Protein 5AMT (pdb70)

B-factor: mean 16.31, std 8.51, range [6.11, 58.6]

GO terms:
  GO:0106139 symbiont cell surface (C, IDA)
  GO:0030430 host cell cytoplasm (C, IDA)

Foldseek 3Di:
DPDAQFAKEAEDAAPKKKKKFFPDDVVCQVVDDPVVVVVCPPPPRIHIGGDDHGMDTDGDDQVGFKMKMFIGHPPRDDDDPGIDIGTSNHHWYWYQDPVRHIDTD/DAFFAKEAEPAAFKKKKKFFPDDVVCLVPDDPVNVVVCPPPPRIDIGHDHHGMDTDADPQVTFKMKMFIGGPDADDPEPGIDIGTRRHHFYWYQDPRRYIDGD

Solvent-accessible surface area: 12210 Å² total; per-residue (Å²): 121,110,89,142,41,0,0,18,1,67,4,68,28,82,174,1,92,0,7,10,14,14,143,17,82,103,119,80,13,139,82,8,79,42,69,32,3,60,150,42,66,201,69,151,51,12,121,66,43,107,11,143,76,40,164,13,22,23,65,7,59,47,68,31,116,66,15,0,0,1,0,36,5,29,146,130,117,151,20,148,84,15,45,36,62,10,32,0,67,47,60,2,44,1,36,0,102,119,110,30,42,14,37,94,97,139,160,55,2,1,25,0,67,1,84,26,80,178,1,90,0,7,10,14,14,142,24,93,132,103,70,10,132,83,2,73,108,126,29,4,62,132,40,69,202,67,156,55,11,130,68,45,109,12,129,70,35,100,10,65,31,118,11,76,124,139,36,62,76,16,0,0,1,0,44,9,54,186,30,115,36,16,26,84,32,31,39,63,8,45,1,98,44,46,2,66,2,39,0,94,131,66,10,22,17,31,92,118

Structure (mmCIF, N/CA/C/O backbone):
data_5AMT
#
_entry.id   5AMT
#
_cell.length_a   43.310
_cell.length_b   89.610
_cell.length_c   47.750
_cell.angle_alpha   90.00
_cell.angle_beta   90.00
_cell.angle_gamma   90.00
#
_symmetry.space_group_name_H-M   'P 21 21 2'
#
loop_
_entity.id
_entity.type
_entity.pdbx_description
1 polymer IGLE
2 non-polymer 1,2-ETHANEDIOL
3 non-polymer 'BROMIDE ION'
4 water water
#
loop_
_atom_site.group_PDB
_atom_site.id
_atom_site.type_symbol
_atom_site.label_atom_id
_atom_site.label_alt_id
_atom_site.label_comp_id
_atom_site.label_asym_id
_atom_site.label_entity_id
_atom_site.label_seq_id
_atom_site.pdbx_PDB_ins_code
_atom_site.Cartn_x
_atom_site.Cartn_y
_atom_site.Cartn_z
_atom_site.occupancy
_atom_site.B_iso_or_equiv
_atom_site.auth_seq_id
_atom_site.auth_comp_id
_atom_site.auth_asym_id
_atom_site.auth_atom_id
_atom_site.pdbx_PDB_model_num
ATOM 1 N N . GLY A 1 21 ? 32.810 22.295 8.185 1.00 27.53 21 GLY A N 1
ATOM 2 C CA . GLY A 1 21 ? 32.252 21.085 7.524 1.00 27.63 21 GLY A CA 1
ATOM 3 C C . GLY A 1 21 ? 30.917 21.335 6.877 1.00 27.17 21 GLY A C 1
ATOM 4 O O . GLY A 1 21 ? 30.299 22.382 7.129 1.00 28.00 21 GLY A O 1
ATOM 5 N N . SER A 1 22 ? 30.507 20.418 6.007 1.00 24.01 22 SER A N 1
ATOM 6 C CA . SER A 1 22 ? 29.205 20.488 5.348 1.00 24.49 22 SER A CA 1
ATOM 7 C C . SER A 1 22 ? 28.167 19.547 5.933 1.00 22.81 22 SER A C 1
ATOM 8 O O . SER A 1 22 ? 27.155 19.317 5.299 1.00 24.08 22 SER A O 1
ATOM 11 N N . HIS A 1 23 ? 28.396 18.966 7.121 1.00 20.90 23 HIS A N 1
ATOM 12 C CA . HIS A 1 23 ? 27.349 18.170 7.675 1.00 18.44 23 HIS A CA 1
ATOM 13 C C . HIS A 1 23 ? 26.081 18.976 7.908 1.00 14.94 23 HIS A C 1
ATOM 14 O O . HIS A 1 23 ? 26.157 20.139 8.330 1.00 15.87 23 HIS A O 1
ATOM 21 N N . MET A 1 24 ? 24.938 18.320 7.791 1.00 14.59 24 MET A N 1
ATOM 22 C CA . MET A 1 24 ? 23.675 18.857 8.218 1.00 13.27 24 MET A CA 1
ATOM 23 C C . MET A 1 24 ? 23.343 18.487 9.637 1.00 11.58 24 MET A C 1
ATOM 24 O O . MET A 1 24 ? 24.149 17.818 10.284 1.00 11.70 24 MET A O 1
ATOM 29 N N . ASP A 1 25 ? 22.280 19.098 10.156 1.00 10.78 25 ASP A N 1
ATOM 30 C CA . ASP A 1 25 ? 21.900 18.848 11.560 1.00 9.53 25 ASP A CA 1
ATOM 31 C C . ASP A 1 25 ? 22.023 17.377 11.887 1.00 10.08 25 ASP A C 1
ATOM 32 O O . ASP A 1 25 ? 21.577 16.511 11.087 1.00 10.92 25 ASP A O 1
ATOM 37 N N . GLY A 1 26 ? 22.526 17.067 13.097 1.00 9.38 26 GLY A N 1
ATOM 38 C CA . GLY A 1 26 ? 22.782 15.680 13.404 1.00 9.24 26 GLY A CA 1
ATOM 39 C C . GLY A 1 26 ? 23.776 15.543 14.517 1.00 8.44 26 GLY A C 1
ATOM 40 O O . GLY A 1 26 ? 24.055 16.533 15.212 1.00 7.92 26 GLY A O 1
ATOM 41 N N . LEU A 1 27 ? 24.157 14.276 14.785 1.00 7.96 27 LEU A N 1
ATOM 42 C CA . LEU A 1 27 ? 25.125 13.924 15.840 1.00 7.24 27 LEU A CA 1
ATOM 43 C C . LEU A 1 27 ? 26.265 13.161 15.190 1.00 7.31 27 LEU A C 1
ATOM 44 O O . LEU A 1 27 ? 26.056 12.053 14.618 1.00 9.12 27 LEU A O 1
ATOM 49 N N . TYR A 1 28 ? 27.468 13.706 15.341 1.00 6.99 28 TYR A N 1
ATOM 50 C CA . TYR A 1 28 ? 28.700 13.204 14.732 1.00 7.76 28 TYR A CA 1
ATOM 51 C C . TYR A 1 28 ? 29.778 13.116 15.733 1.00 8.26 28 TYR A C 1
ATOM 52 O O . TYR A 1 28 ? 29.952 14.094 16.524 1.00 9.10 28 TYR A O 1
ATOM 61 N N . ILE A 1 29 ? 30.414 11.940 15.860 1.00 7.71 29 ILE A N 1
ATOM 62 C CA . ILE A 1 29 ? 31.387 11.759 16.907 1.00 8.53 29 ILE A CA 1
ATOM 63 C C . ILE A 1 29 ? 32.631 11.074 16.392 1.00 10.31 29 ILE A C 1
ATOM 64 O O . ILE A 1 29 ? 32.543 9.940 15.887 1.00 10.62 29 ILE A O 1
ATOM 69 N N . ASN A 1 30 ? 33.813 11.679 16.578 1.00 9.67 30 ASN A N 1
ATOM 70 C CA . ASN A 1 30 ? 35.109 11.072 16.202 1.00 11.33 30 ASN A CA 1
ATOM 71 C C . ASN A 1 30 ? 35.644 10.499 17.487 1.00 10.77 30 ASN A C 1
ATOM 72 O O . ASN A 1 30 ? 35.750 11.188 18.518 1.00 12.73 30 ASN A O 1
ATOM 77 N N . ASN A 1 31 ? 35.968 9.204 17.496 1.00 9.74 31 ASN A N 1
ATOM 78 C CA . ASN A 1 31 ? 36.398 8.519 18.701 1.00 11.41 31 ASN A CA 1
ATOM 79 C C . ASN A 1 31 ? 37.744 7.773 18.589 1.00 11.83 31 ASN A C 1
ATOM 80 O O . ASN A 1 31 ? 37.904 6.873 17.781 1.00 12.33 31 ASN A O 1
ATOM 85 N N . ASN A 1 32 ? 38.667 8.143 19.489 1.00 12.43 32 ASN A N 1
ATOM 86 C CA . ASN A 1 32 ? 39.947 7.471 19.611 1.00 14.51 32 ASN A CA 1
ATOM 87 C C . ASN A 1 32 ? 40.027 6.349 20.604 1.00 16.65 32 ASN A C 1
ATOM 88 O O . ASN A 1 32 ? 41.088 5.716 20.685 1.00 19.00 32 ASN A O 1
ATOM 93 N N . ILE A 1 33 ? 39.022 6.160 21.437 1.00 14.08 33 ILE A N 1
ATOM 94 C CA . ILE A 1 33 ? 39.122 5.262 22.610 1.00 15.42 33 ILE A CA 1
ATOM 95 C C . ILE A 1 33 ? 38.215 4.035 22.373 1.00 14.37 33 ILE A C 1
ATOM 96 O O . ILE A 1 33 ? 36.977 4.134 22.423 1.00 14.14 33 ILE A O 1
ATOM 101 N N . PRO A 1 34 ? 38.816 2.873 22.126 1.00 15.06 34 PRO A N 1
ATOM 102 C CA . PRO A 1 34 ? 37.975 1.673 21.913 1.00 13.98 34 PRO A CA 1
ATOM 103 C C . PRO A 1 34 ? 37.129 1.386 23.136 1.00 12.78 34 PRO A C 1
ATOM 104 O O . PRO A 1 34 ? 37.509 1.656 24.255 1.00 12.81 34 PRO A O 1
ATOM 108 N N . LYS A 1 35 ? 35.939 0.844 22.867 1.00 13.24 35 LYS A N 1
ATOM 109 C CA . LYS A 1 35 ? 35.019 0.361 23.871 1.00 14.64 35 LYS A CA 1
ATOM 110 C C . LYS A 1 35 ? 34.249 1.457 24.578 1.00 13.96 35 LYS A C 1
ATOM 111 O O . LYS A 1 35 ? 33.537 1.207 25.546 1.00 15.21 35 LYS A O 1
ATOM 117 N N . THR A 1 36 ? 34.331 2.678 24.044 1.00 12.97 36 THR A N 1
ATOM 118 C CA . THR A 1 36 ? 33.489 3.741 24.539 1.00 10.47 36 THR A CA 1
ATOM 119 C C . THR A 1 36 ? 32.037 3.552 24.063 1.00 9.21 36 THR A C 1
ATOM 120 O O . THR A 1 36 ? 31.799 3.037 23.002 1.00 9.87 36 THR A O 1
ATOM 124 N N . LYS A 1 37 ? 31.120 3.975 24.947 1.00 8.30 37 LYS A N 1
ATOM 125 C CA . LYS A 1 37 ? 29.699 3.978 24.655 1.00 8.95 37 LYS A CA 1
ATOM 126 C C . LYS A 1 37 ? 29.157 5.410 24.797 1.00 8.19 37 LYS A C 1
ATOM 127 O O . LYS A 1 37 ? 29.792 6.248 25.481 1.00 9.29 37 LYS A O 1
ATOM 133 N N . ILE A 1 38 ? 27.965 5.655 24.254 1.00 8.60 38 ILE A N 1
ATOM 134 C CA . ILE A 1 38 ? 27.197 6.812 24.582 1.00 8.10 38 ILE A CA 1
ATOM 135 C C . ILE A 1 38 ? 25.803 6.447 25.067 1.00 7.94 38 ILE A C 1
ATOM 136 O O . ILE A 1 38 ? 25.323 5.338 24.756 1.00 8.58 38 ILE A O 1
ATOM 141 N N . VAL A 1 39 ? 25.251 7.255 25.897 1.00 7.86 39 VAL A N 1
ATOM 142 C CA . VAL A 1 39 ? 23.839 7.163 26.210 1.00 7.93 39 VAL A CA 1
ATOM 143 C C . VAL A 1 39 ? 23.173 8.387 25.642 1.00 8.27 39 VAL A C 1
ATOM 144 O O . VAL A 1 39 ? 23.662 9.543 25.833 1.00 6.92 39 VAL A O 1
ATOM 148 N N . LEU A 1 40 ? 22.096 8.202 24.875 1.00 7.66 40 LEU A N 1
ATOM 149 C CA . LEU A 1 40 ? 21.382 9.304 24.286 1.00 9.28 40 LEU A CA 1
ATOM 150 C C . LEU A 1 40 ? 19.924 9.287 24.824 1.00 8.98 40 LEU A C 1
ATOM 151 O O . LEU A 1 40 ? 19.277 8.262 24.694 1.00 8.90 40 LEU A O 1
ATOM 156 N N . GLU A 1 41 ? 19.409 10.425 25.362 1.00 8.37 41 GLU A N 1
ATOM 157 C CA . GLU A 1 41 ? 18.171 10.476 26.028 1.00 8.61 41 GLU A CA 1
ATOM 158 C C . GLU A 1 41 ? 17.400 11.636 25.429 1.00 9.47 41 GLU A C 1
ATOM 159 O O . GLU A 1 41 ? 17.815 12.797 25.479 1.00 9.91 41 GLU A O 1
ATOM 165 N N . SER A 1 42 ? 16.258 11.316 24.812 1.00 9.27 42 SER A N 1
ATOM 166 C CA . SER A 1 42 ? 15.443 12.365 24.249 1.00 9.60 42 SER A CA 1
ATOM 167 C C . SER A 1 42 ? 14.630 13.028 25.379 1.00 10.27 42 SER A C 1
ATOM 168 O O . SER A 1 42 ? 14.223 12.382 26.370 1.00 11.15 42 SER A O 1
ATOM 171 N N . LYS A 1 43 ? 14.373 14.307 25.257 1.00 10.46 43 LYS A N 1
ATOM 172 C CA . LYS A 1 43 ? 13.505 15.076 26.192 1.00 11.90 43 LYS A CA 1
ATOM 173 C C . LYS A 1 43 ? 13.957 14.936 27.660 1.00 11.47 43 LYS A C 1
ATOM 174 O O . LYS A 1 43 ? 13.173 14.516 28.539 1.00 13.54 43 LYS A O 1
ATOM 180 N N . PRO A 1 44 ? 15.259 15.170 27.900 1.00 12.00 44 PRO A N 1
ATOM 181 C CA . PRO A 1 44 ? 15.802 14.950 29.230 1.00 12.03 44 PRO A CA 1
ATOM 182 C C . PRO A 1 44 ? 15.195 15.889 30.243 1.00 12.97 44 PRO A C 1
ATOM 183 O O . PRO A 1 44 ? 14.921 16.996 29.931 1.00 14.73 44 PRO A O 1
ATOM 187 N N . ASP A 1 45 ? 15.130 15.449 31.500 1.00 14.70 45 ASP A N 1
ATOM 188 C CA . ASP A 1 45 ? 14.892 16.395 32.554 1.00 16.41 45 ASP A CA 1
ATOM 189 C C . ASP A 1 45 ? 16.263 17.019 32.890 1.00 16.74 45 ASP A C 1
ATOM 190 O O . ASP A 1 45 ? 17.156 16.308 33.365 1.00 16.75 45 ASP A O 1
ATOM 195 N N . LYS A 1 46 ? 16.380 18.330 32.717 1.00 15.34 46 LYS A N 1
ATOM 196 C CA . LYS A 1 46 ? 17.689 19.028 32.888 1.00 17.09 46 LYS A CA 1
ATOM 197 C C . LYS A 1 46 ? 18.174 18.903 34.322 1.00 17.51 46 LYS A C 1
ATOM 198 O O . LYS A 1 46 ? 19.362 18.734 34.548 1.00 14.64 46 LYS A O 1
ATOM 204 N N . ASN A 1 47 ? 17.271 18.912 35.304 1.00 18.69 47 ASN A N 1
ATOM 205 C CA . ASN A 1 47 ? 17.769 18.762 36.722 1.00 19.63 47 ASN A CA 1
ATOM 206 C C . ASN A 1 47 ? 18.426 17.396 36.981 1.00 18.69 47 ASN A C 1
ATOM 207 O O . ASN A 1 47 ? 19.446 17.335 37.676 1.00 18.54 47 ASN A O 1
ATOM 212 N N . ILE A 1 48 ? 17.870 16.323 36.392 1.00 15.44 48 ILE A N 1
ATOM 213 C CA . ILE A 1 48 ? 18.464 14.966 36.481 1.00 12.69 48 ILE A CA 1
ATOM 214 C C . ILE A 1 48 ? 19.799 14.955 35.719 1.00 11.81 48 ILE A C 1
ATOM 215 O O . ILE A 1 48 ? 20.805 14.386 36.163 1.00 12.29 48 ILE A O 1
ATOM 220 N N . PHE A 1 49 ? 19.794 15.577 34.545 1.00 10.08 49 PHE A N 1
ATOM 221 C CA . PHE A 1 49 ? 21.049 15.657 33.747 1.00 9.93 49 PHE A CA 1
ATOM 222 C C . PHE A 1 49 ? 22.182 16.237 34.588 1.00 11.02 49 PHE A C 1
ATOM 223 O O . PHE A 1 49 ? 23.283 15.711 34.603 1.00 10.59 49 PHE A O 1
ATOM 231 N N . TYR A 1 50 ? 21.920 17.378 35.281 1.00 11.69 50 TYR A N 1
ATOM 232 C CA . TYR A 1 50 ? 23.032 17.964 35.991 1.00 14.05 50 TYR A CA 1
ATOM 233 C C . TYR A 1 50 ? 23.571 17.095 37.155 1.00 12.46 50 TYR A C 1
ATOM 234 O O . TYR A 1 50 ? 24.735 17.206 37.460 1.00 16.80 50 TYR A O 1
ATOM 243 N N . SER A 1 51 ? 22.775 16.245 37.751 1.00 12.40 51 SER A N 1
ATOM 244 C CA . SER A 1 51 ? 23.183 15.337 38.835 1.00 12.78 51 SER A CA 1
ATOM 245 C C . SER A 1 51 ? 23.625 13.988 38.419 1.00 12.79 51 SER A C 1
ATOM 246 O O . SER A 1 51 ? 24.082 13.204 39.248 1.00 12.12 51 SER A O 1
ATOM 249 N N . ASP A 1 52 ? 23.403 13.647 37.149 1.00 11.16 52 ASP A N 1
ATOM 250 C CA . ASP A 1 52 ? 23.600 12.285 36.723 1.00 10.98 52 ASP A CA 1
ATOM 251 C C . ASP A 1 52 ? 25.030 11.809 36.794 1.00 9.75 52 ASP A C 1
ATOM 252 O O . ASP A 1 52 ? 26.000 12.613 36.580 1.00 11.90 52 ASP A O 1
ATOM 257 N N . ASN A 1 53 ? 25.218 10.512 37.110 1.00 10.39 53 ASN A N 1
ATOM 258 C CA . ASN A 1 53 ? 26.470 9.869 36.981 1.00 11.47 53 ASN A CA 1
ATOM 259 C C . ASN A 1 53 ? 26.251 8.548 36.228 1.00 10.81 53 ASN A C 1
ATOM 260 O O . ASN A 1 53 ? 25.097 8.273 35.785 1.00 10.38 53 ASN A O 1
ATOM 265 N N . TYR A 1 54 ? 27.311 7.825 35.969 1.00 10.79 54 TYR A N 1
ATOM 266 C CA . TYR A 1 54 ? 27.157 6.569 35.174 1.00 12.54 54 TYR A CA 1
ATOM 267 C C . TYR A 1 54 ? 26.084 5.649 35.801 1.00 12.34 54 TYR A C 1
ATOM 268 O O . TYR A 1 54 ? 25.266 5.036 35.099 1.00 10.93 54 TYR A O 1
ATOM 277 N N . GLN A 1 55 ? 26.113 5.475 37.121 1.00 11.45 55 GLN A N 1
ATOM 278 C CA . GLN A 1 55 ? 25.144 4.623 37.777 1.00 13.20 55 GLN A CA 1
ATOM 279 C C . GLN A 1 55 ? 23.682 5.084 37.649 1.00 13.51 55 GLN A C 1
ATOM 280 O O . GLN A 1 55 ? 22.796 4.311 37.299 1.00 14.51 55 GLN A O 1
ATOM 282 N N . SER A 1 56 ? 23.396 6.376 37.870 1.00 11.93 56 SER A N 1
ATOM 283 C CA . SER A 1 56 ? 22.035 6.849 37.810 1.00 12.25 56 SER A CA 1
ATOM 284 C C . SER A 1 56 ? 21.436 6.688 36.420 1.00 10.34 56 SER A C 1
ATOM 285 O O . SER A 1 56 ? 20.328 6.244 36.262 1.00 10.79 56 SER A O 1
ATOM 288 N N . ILE A 1 57 ? 22.279 6.935 35.389 1.00 10.51 57 ILE A N 1
ATOM 289 C CA . ILE A 1 57 ? 21.852 6.744 34.029 1.00 9.56 57 ILE A CA 1
ATOM 290 C C . ILE A 1 57 ? 21.503 5.277 33.736 1.00 9.55 57 ILE A C 1
ATOM 291 O O . ILE A 1 57 ? 20.476 4.982 33.058 1.00 8.90 57 ILE A O 1
ATOM 296 N N . SER A 1 58 ? 22.256 4.371 34.314 1.00 7.95 58 SER A N 1
ATOM 297 C CA . SER A 1 58 ? 22.095 2.935 34.004 1.00 8.84 58 SER A CA 1
ATOM 298 C C . SER A 1 58 ? 20.729 2.508 34.477 1.00 8.86 58 SER A C 1
ATOM 299 O O . SER A 1 58 ? 20.155 1.555 33.984 1.00 9.21 58 SER A O 1
ATOM 302 N N . GLN A 1 59 ? 20.164 3.171 35.508 1.00 10.05 59 GLN A N 1
ATOM 303 C CA . GLN A 1 59 ? 18.907 2.797 36.003 1.00 10.06 59 GLN A CA 1
ATOM 304 C C . GLN A 1 59 ? 17.741 3.214 35.088 1.00 10.83 59 GLN A C 1
ATOM 305 O O . GLN A 1 59 ? 16.640 2.739 35.336 1.00 12.84 59 GLN A O 1
ATOM 311 N N . ARG A 1 60 ? 17.991 4.033 34.082 1.00 9.09 60 ARG A N 1
ATOM 312 C CA . ARG A 1 60 ? 16.994 4.494 33.117 1.00 10.37 60 ARG A CA 1
ATOM 313 C C . ARG A 1 60 ? 17.049 3.769 31.797 1.00 10.08 60 ARG A C 1
ATOM 314 O O . ARG A 1 60 ? 16.331 4.129 30.907 1.00 10.45 60 ARG A O 1
ATOM 322 N N . ILE A 1 61 ? 17.907 2.749 31.640 1.00 10.31 61 ILE A N 1
ATOM 323 C CA . ILE A 1 61 ? 18.222 2.195 30.299 1.00 11.76 61 ILE A CA 1
ATOM 324 C C . ILE A 1 61 ? 17.089 1.506 29.629 1.00 10.78 61 ILE A C 1
ATOM 325 O O . ILE A 1 61 ? 17.146 1.321 28.415 1.00 12.80 61 ILE A O 1
ATOM 330 N N . TYR A 1 62 ? 16.091 1.084 30.389 1.00 9.70 62 TYR A N 1
ATOM 331 C CA . TYR A 1 62 ? 14.893 0.476 29.779 1.00 9.64 62 TYR A CA 1
ATOM 332 C C . TYR A 1 62 ? 13.850 1.467 29.348 1.00 9.84 62 TYR A C 1
ATOM 333 O O . TYR A 1 62 ? 12.843 1.033 28.835 1.00 12.25 62 TYR A O 1
ATOM 342 N N . ASP A 1 63 ? 14.021 2.753 29.657 1.00 10.01 63 ASP A N 1
ATOM 343 C CA . ASP A 1 63 ? 13.032 3.756 29.327 1.00 9.95 63 ASP A CA 1
ATOM 344 C C . ASP A 1 63 ? 12.963 4.012 27.797 1.00 9.76 63 ASP A C 1
ATOM 345 O O . ASP A 1 63 ? 13.973 3.913 27.092 1.00 9.05 63 ASP A O 1
ATOM 350 N N . ASP A 1 64 ? 11.747 4.303 27.303 1.00 10.78 64 ASP A N 1
ATOM 351 C CA . ASP A 1 64 ? 11.583 4.458 25.876 1.00 12.74 64 ASP A CA 1
ATOM 352 C C . ASP A 1 64 ? 12.359 5.620 25.269 1.00 11.74 64 ASP A C 1
ATOM 353 O O . ASP A 1 64 ? 12.647 5.571 24.070 1.00 15.23 64 ASP A O 1
ATOM 358 N N . ASN A 1 65 ? 12.782 6.561 26.086 1.00 9.58 65 ASN A N 1
ATOM 359 C CA . ASN A 1 65 ? 13.471 7.711 25.545 1.00 9.37 65 ASN A CA 1
ATOM 360 C C . ASN A 1 65 ? 15.022 7.601 25.703 1.00 9.51 65 ASN A C 1
ATOM 361 O O . ASN A 1 65 ? 15.725 8.592 25.391 1.00 9.87 65 ASN A O 1
ATOM 366 N N . VAL A 1 66 ? 15.488 6.437 26.091 1.00 7.65 66 VAL A N 1
ATOM 367 C CA . VAL A 1 66 ? 16.935 6.201 26.335 1.00 9.18 66 VAL A CA 1
ATOM 368 C C . VAL A 1 66 ? 17.452 5.144 25.418 1.00 9.70 66 VAL A C 1
ATOM 369 O O 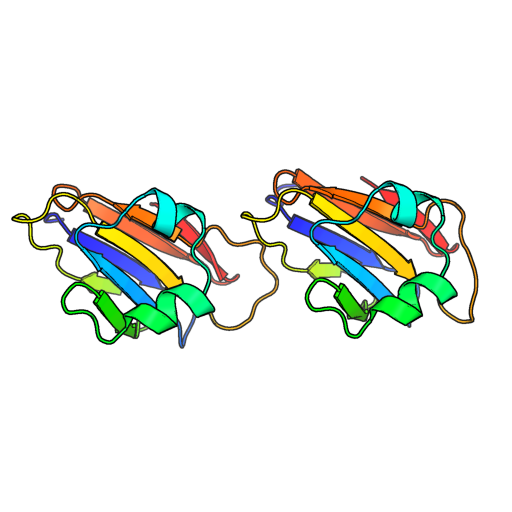. VAL A 1 66 ? 16.802 4.081 25.187 1.00 11.39 66 VAL A O 1
ATOM 373 N N . LYS A 1 67 ? 18.663 5.414 24.867 1.00 8.38 67 LYS A N 1
ATOM 374 C CA . LYS A 1 67 ? 19.401 4.389 24.089 1.00 9.72 67 LYS A CA 1
ATOM 375 C C . LYS A 1 67 ? 20.837 4.378 24.606 1.00 10.68 67 LYS A C 1
ATOM 376 O O . LYS A 1 67 ? 21.377 5.424 24.949 1.00 9.69 67 LYS A O 1
ATOM 382 N N . VAL A 1 68 ? 21.421 3.187 24.584 1.00 9.67 68 VAL A N 1
ATOM 383 C CA . VAL A 1 68 ? 22.844 2.982 24.849 1.00 9.74 68 VAL A CA 1
ATOM 384 C C . VAL A 1 68 ? 23.420 2.484 23.549 1.00 9.67 68 VAL A C 1
ATOM 385 O O . VAL A 1 68 ? 22.964 1.455 22.988 1.00 10.34 68 VAL A O 1
ATOM 389 N N . LEU A 1 69 ? 24.475 3.181 23.112 1.00 9.83 69 LEU A N 1
ATOM 390 C CA . LEU A 1 69 ? 25.047 2.896 21.830 1.00 10.50 69 LEU A CA 1
ATOM 391 C C . LEU A 1 69 ? 26.531 2.688 21.908 1.00 9.91 69 LEU A C 1
ATOM 392 O O . LEU A 1 69 ? 27.260 3.442 22.548 1.00 10.04 69 LEU A O 1
ATOM 397 N N . ASN A 1 70 ? 27.033 1.682 21.209 1.00 11.11 70 ASN A N 1
ATOM 398 C CA . ASN A 1 70 ? 28.467 1.574 21.035 1.00 10.39 70 ASN A CA 1
ATOM 399 C C . ASN A 1 70 ? 29.010 2.622 20.095 1.00 11.55 70 ASN A C 1
ATOM 400 O O . ASN A 1 70 ? 28.432 2.979 19.037 1.00 12.44 70 ASN A O 1
ATOM 405 N N . LEU A 1 71 ? 30.181 3.084 20.435 1.00 10.91 71 LEU A N 1
ATOM 406 C CA . LEU A 1 71 ? 30.930 3.896 19.485 1.00 13.10 71 LEU A CA 1
ATOM 407 C C . LEU A 1 71 ? 31.957 2.983 18.796 1.00 16.36 71 LEU A C 1
ATOM 408 O O . LEU A 1 71 ? 32.626 2.184 19.437 1.00 22.79 71 LEU A O 1
ATOM 413 N N . LYS A 1 72 ? 32.097 3.183 17.529 1.00 14.99 72 LYS A N 1
ATOM 414 C CA . LYS A 1 72 ? 33.286 2.654 16.890 1.00 16.13 72 LYS A CA 1
ATOM 415 C C . LYS A 1 72 ? 34.407 3.651 17.117 1.00 15.00 72 LYS A C 1
ATOM 416 O O . LYS A 1 72 ? 34.161 4.814 17.370 1.00 14.52 72 LYS A O 1
ATOM 422 N N . THR A 1 73 ? 35.641 3.184 16.939 1.00 14.25 73 THR A N 1
ATOM 423 C CA . THR A 1 73 ? 36.731 4.124 16.763 1.00 15.43 73 THR A CA 1
ATOM 424 C C . THR A 1 73 ? 36.585 4.722 15.377 1.00 13.35 73 THR A C 1
ATOM 425 O O . THR A 1 73 ? 35.992 4.142 14.406 1.00 14.86 73 THR A O 1
ATOM 429 N N . GLY A 1 74 ? 37.129 5.907 15.184 1.00 11.31 74 GLY A N 1
ATOM 430 C CA . GLY A 1 74 ? 36.893 6.616 14.000 1.00 11.97 74 GLY A CA 1
ATOM 431 C C . GLY A 1 74 ? 35.620 7.425 14.008 1.00 14.10 74 GLY A C 1
ATOM 432 O O . GLY A 1 74 ? 35.152 7.831 15.094 1.00 14.16 74 GLY A O 1
ATOM 433 N N . LYS A 1 75 ? 35.028 7.588 12.826 1.00 14.08 75 LYS A N 1
ATOM 434 C CA . LYS A 1 75 ? 33.807 8.389 12.599 1.00 15.42 75 LYS A CA 1
ATOM 435 C C . LYS A 1 75 ? 32.565 7.612 13.017 1.00 13.60 75 LYS A C 1
ATOM 436 O O . LYS A 1 75 ? 32.449 6.393 12.802 1.00 13.57 75 LYS A O 1
ATOM 442 N N . ASN A 1 76 ? 31.639 8.353 13.631 1.00 11.88 76 ASN A N 1
ATOM 443 C CA . ASN A 1 76 ? 30.300 7.828 13.959 1.00 11.18 76 ASN A CA 1
ATOM 444 C C . ASN A 1 76 ? 29.288 8.914 13.699 1.00 11.58 76 ASN A C 1
ATOM 445 O O . ASN A 1 76 ? 29.506 10.099 13.924 1.00 11.90 76 ASN A O 1
ATOM 450 N N . GLU A 1 77 ? 28.107 8.501 13.242 1.00 11.56 77 GLU A N 1
ATOM 451 C CA . GLU A 1 77 ? 26.915 9.323 13.142 1.00 12.06 77 GLU A CA 1
ATOM 452 C C . GLU A 1 77 ? 25.773 8.553 13.767 1.00 10.38 77 GLU A C 1
ATOM 453 O O . GLU A 1 77 ? 25.647 7.296 13.605 1.00 10.09 77 GLU A O 1
ATOM 459 N N . PHE A 1 78 ? 24.948 9.255 14.550 1.00 8.37 78 PHE A N 1
ATOM 460 C CA . PHE A 1 78 ? 23.717 8.714 15.106 1.00 8.45 78 PHE A CA 1
ATOM 461 C C . PHE A 1 78 ? 22.505 9.535 14.812 1.00 8.98 78 PHE A C 1
ATOM 462 O O . PHE A 1 78 ? 22.600 10.783 14.748 1.00 9.53 78 PHE A O 1
ATOM 470 N N . PRO A 1 79 ? 21.343 8.895 14.604 1.00 8.70 79 PRO A N 1
ATOM 471 C CA . PRO A 1 79 ? 20.214 9.676 14.117 1.00 9.05 79 PRO A CA 1
ATOM 472 C C . PRO A 1 79 ? 19.501 10.369 15.241 1.00 9.06 79 PRO A C 1
ATOM 473 O O . PRO A 1 79 ? 19.161 9.734 16.246 1.00 12.35 79 PRO A O 1
ATOM 477 N N . LEU A 1 80 ? 19.184 11.633 15.047 1.00 8.45 80 LEU A N 1
ATOM 478 C CA . LEU A 1 80 ? 18.263 12.338 15.921 1.00 9.02 80 LEU A CA 1
ATOM 479 C C . LEU A 1 80 ? 16.892 12.496 15.256 1.00 10.08 80 LEU A C 1
ATOM 480 O O . LEU A 1 80 ? 16.778 12.364 14.083 1.00 11.22 80 LEU A O 1
ATOM 485 N N . ASP A 1 81 ? 15.868 12.784 16.038 1.00 8.41 81 ASP A N 1
ATOM 486 C CA . ASP A 1 81 ? 14.514 12.915 15.566 1.00 9.80 81 ASP A CA 1
ATOM 487 C C . ASP A 1 81 ? 14.201 14.402 15.537 1.00 9.30 81 ASP A C 1
ATOM 488 O O . ASP A 1 81 ? 14.237 15.065 16.560 1.00 10.85 81 ASP A O 1
ATOM 493 N N . LYS A 1 82 ? 13.959 14.994 14.357 1.00 9.77 82 LYS A N 1
ATOM 494 C CA . LYS A 1 82 ? 13.729 16.409 14.239 1.00 11.94 82 LYS A CA 1
ATOM 495 C C . LYS A 1 82 ? 12.501 16.933 15.029 1.00 11.05 82 LYS A C 1
ATOM 496 O O . LYS A 1 82 ? 12.447 18.149 15.319 1.00 13.95 82 LYS A O 1
ATOM 502 N N . ASP A 1 83 ? 11.572 16.061 15.373 1.00 11.35 83 ASP A N 1
ATOM 503 C CA . ASP A 1 83 ? 10.427 16.398 16.114 1.00 11.87 83 ASP A CA 1
ATOM 504 C C . ASP A 1 83 ? 10.728 16.465 17.591 1.00 11.51 83 ASP A C 1
ATOM 505 O O . ASP A 1 83 ? 9.881 16.961 18.337 1.00 12.30 83 ASP A O 1
ATOM 510 N N . ILE A 1 84 ? 11.892 15.989 18.002 1.00 10.43 84 ILE A N 1
ATOM 511 C CA . ILE A 1 84 ? 12.359 16.121 19.431 1.00 12.04 84 ILE A CA 1
ATOM 512 C C . ILE A 1 84 ? 13.439 17.159 19.442 1.00 11.50 84 ILE A C 1
ATOM 513 O O . ILE A 1 84 ? 14.518 16.971 18.909 1.00 12.67 84 ILE A O 1
ATOM 518 N N . LYS A 1 85 ? 13.228 18.268 20.173 1.00 14.54 85 LYS A N 1
ATOM 519 C CA . LYS A 1 85 ? 14.149 19.365 20.102 1.00 15.46 85 LYS A CA 1
ATOM 520 C C . LYS A 1 85 ? 15.421 19.101 20.909 1.00 15.35 85 LYS A C 1
ATOM 521 O O . LYS A 1 85 ? 16.540 19.410 20.454 1.00 17.03 85 LYS A O 1
ATOM 527 N N . ASP A 1 86 ? 15.272 18.456 22.047 1.00 11.54 86 ASP A N 1
ATOM 528 C CA . ASP A 1 86 ? 16.333 18.415 23.009 1.00 12.02 86 ASP A CA 1
ATOM 529 C C . ASP A 1 86 ? 16.673 16.942 23.317 1.00 9.79 86 ASP A C 1
ATOM 530 O O . ASP A 1 86 ? 15.817 16.106 23.528 1.00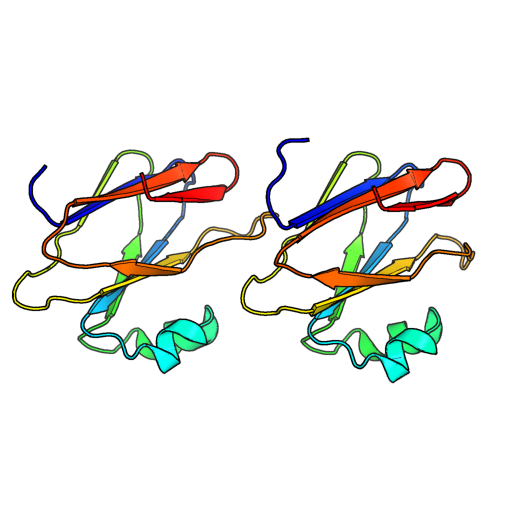 10.72 86 ASP A O 1
ATOM 535 N N . TYR A 1 87 ? 17.961 16.731 23.423 1.00 8.57 87 TYR A N 1
ATOM 536 C CA . TYR A 1 87 ? 18.553 15.489 23.851 1.00 8.02 87 TYR A CA 1
ATOM 537 C C . TYR A 1 87 ? 19.618 15.736 24.917 1.00 8.13 87 TYR A C 1
ATOM 538 O O . TYR A 1 87 ? 20.269 16.762 24.958 1.00 9.23 87 TYR A O 1
ATOM 547 N N . ALA A 1 88 ? 19.806 14.730 25.760 1.00 7.23 88 ALA A N 1
ATOM 548 C CA . ALA A 1 88 ? 21.027 14.595 26.602 1.00 8.83 88 ALA A CA 1
ATOM 549 C C . ALA A 1 88 ? 21.948 13.549 26.032 1.00 8.51 88 ALA A C 1
ATOM 550 O O . ALA A 1 88 ? 21.452 12.467 25.612 1.00 9.06 88 ALA A O 1
ATOM 552 N N . LEU A 1 89 ? 23.246 13.823 25.951 1.00 8.50 89 LEU A N 1
ATOM 553 C CA . LEU A 1 89 ? 24.274 12.915 25.412 1.00 7.94 89 LEU A CA 1
ATOM 554 C C . LEU A 1 89 ? 25.333 12.747 26.486 1.00 7.32 89 LEU A C 1
ATOM 555 O O . LEU A 1 89 ? 25.857 13.710 27.010 1.00 8.61 89 LEU A O 1
ATOM 560 N N . TYR A 1 90 ? 25.526 11.511 26.892 1.00 6.39 90 TYR A N 1
ATOM 561 C CA . TYR A 1 90 ? 26.461 11.102 27.884 1.00 6.74 90 TYR A CA 1
ATOM 562 C C . TYR A 1 90 ? 27.481 10.222 27.307 1.00 6.88 90 TYR A C 1
ATOM 563 O O . TYR A 1 90 ? 27.176 9.211 26.615 1.00 8.02 90 TYR A O 1
ATOM 572 N N . PHE A 1 91 ? 28.744 10.548 27.529 1.00 7.25 91 PHE A N 1
ATOM 573 C CA . PHE A 1 91 ? 29.871 9.751 27.054 1.00 7.95 91 PHE A CA 1
ATOM 574 C C . PHE A 1 91 ? 30.352 8.850 28.175 1.00 8.00 91 PHE A C 1
ATOM 575 O O . PHE A 1 91 ? 30.713 9.367 29.296 1.00 9.32 91 PHE A O 1
ATOM 583 N N . ILE A 1 92 ? 30.439 7.554 27.886 1.00 8.88 92 ILE A N 1
ATOM 584 C CA . ILE A 1 92 ? 30.801 6.523 28.905 1.00 9.74 92 ILE A CA 1
ATOM 585 C C . ILE A 1 92 ? 32.108 5.929 28.477 1.00 10.27 92 ILE A C 1
ATOM 586 O O . ILE A 1 92 ? 32.203 5.058 27.536 1.00 10.71 92 ILE A O 1
ATOM 591 N N . LEU A 1 93 ? 33.181 6.413 29.125 1.00 11.72 93 LEU A N 1
ATOM 592 C CA . LEU A 1 93 ? 34.502 5.919 28.813 1.00 12.93 93 LEU A CA 1
ATOM 593 C C . LEU A 1 93 ? 34.637 4.544 29.502 1.00 12.97 93 LEU A C 1
ATOM 594 O O . LEU A 1 93 ? 33.956 4.283 30.431 1.00 13.69 93 LEU A O 1
ATOM 599 N N . PRO A 1 94 ? 35.497 3.697 28.971 1.00 13.86 94 PRO A N 1
ATOM 600 C CA . PRO A 1 94 ? 35.583 2.373 29.542 1.00 14.71 94 PRO A CA 1
ATOM 601 C C . PRO A 1 94 ? 36.326 2.288 30.888 1.00 18.82 94 PRO A C 1
ATOM 602 O O . PRO A 1 94 ? 36.896 3.293 31.398 1.00 19.03 94 PRO A O 1
ATOM 606 N N . GLU A 1 95 ? 36.172 1.121 31.514 1.00 20.76 95 GLU A N 1
ATOM 607 C CA . GLU A 1 95 ? 36.816 0.824 32.787 1.00 22.37 95 GLU A CA 1
ATOM 608 C C . GLU A 1 95 ? 36.386 1.755 33.890 1.00 21.44 95 GLU A C 1
ATOM 609 O O . GLU A 1 95 ? 37.139 1.983 34.920 1.00 21.07 95 GLU A O 1
ATOM 615 N N . ASN A 1 96 ? 35.140 2.251 33.793 1.00 19.54 96 ASN A N 1
ATOM 616 C CA . ASN A 1 96 ? 34.519 3.082 34.855 1.00 19.86 96 ASN A CA 1
ATOM 617 C C . ASN A 1 96 ? 35.300 4.365 35.136 1.00 21.02 96 ASN A C 1
ATOM 618 O O . ASN A 1 96 ? 35.238 4.941 36.248 1.00 21.65 96 ASN A O 1
ATOM 623 N N . LYS A 1 97 ? 36.021 4.814 34.094 1.00 21.42 97 LYS A N 1
ATOM 624 C CA . LYS A 1 97 ? 36.832 6.029 34.183 1.00 20.39 97 LYS A CA 1
ATOM 625 C C . LYS A 1 97 ? 36.026 7.230 33.740 1.00 20.34 97 LYS A C 1
ATOM 626 O O . LYS A 1 97 ? 35.078 7.100 32.980 1.00 19.28 97 LYS A O 1
ATOM 632 N N . LYS A 1 98 ? 36.384 8.363 34.324 1.00 20.37 98 LYS A N 1
ATOM 633 C CA . LYS A 1 98 ? 35.680 9.591 34.185 1.00 22.92 98 LYS A CA 1
ATOM 634 C C . LYS A 1 98 ? 36.562 10.585 33.399 1.00 22.12 98 LYS A C 1
ATOM 635 O O . LYS A 1 98 ? 37.794 10.574 33.448 1.00 19.65 98 LYS A O 1
ATOM 641 N N . THR A 1 99 ? 35.904 11.453 32.660 1.00 18.07 99 THR A N 1
ATOM 642 C CA . THR A 1 99 ? 36.593 12.640 32.140 1.00 18.68 99 THR A CA 1
ATOM 643 C C . THR A 1 99 ? 35.709 13.847 32.481 1.00 16.35 99 THR A C 1
ATOM 644 O O . THR A 1 99 ? 34.488 13.722 32.694 1.00 15.57 99 THR A O 1
ATOM 648 N N . GLU A 1 100 ? 36.312 15.043 32.536 1.00 14.82 100 GLU A N 1
ATOM 649 C CA . GLU A 1 100 ? 35.559 16.164 33.024 1.00 14.72 100 GLU A CA 1
ATOM 650 C C . GLU A 1 100 ? 34.243 16.520 32.277 1.00 13.62 100 GLU A C 1
ATOM 651 O O . GLU A 1 100 ? 33.148 16.799 32.865 1.00 13.84 100 GLU A O 1
ATOM 657 N N . ASN A 1 101 ? 34.411 16.597 30.970 1.00 13.20 101 ASN A N 1
ATOM 658 C CA . ASN A 1 101 ? 33.413 17.166 30.079 1.00 12.42 101 ASN A CA 1
ATOM 659 C C . ASN A 1 101 ? 32.675 16.064 29.319 1.00 12.66 101 ASN A C 1
ATOM 660 O O . ASN A 1 101 ? 32.782 15.909 28.115 1.00 12.48 101 ASN A O 1
ATOM 665 N N . TRP A 1 102 ? 31.949 15.250 30.095 1.00 9.50 102 TRP A N 1
ATOM 666 C CA . TRP A 1 102 ? 31.439 13.954 29.548 1.00 9.60 102 TRP A CA 1
ATOM 667 C C . TRP A 1 102 ? 29.941 14.021 29.225 1.00 8.35 102 TRP A C 1
ATOM 668 O O . TRP A 1 102 ? 29.382 13.016 28.700 1.00 9.54 102 TRP A O 1
ATOM 679 N N . LYS A 1 103 ? 29.236 15.076 29.578 1.00 8.37 103 LYS A N 1
ATOM 680 C CA . LYS A 1 103 ? 27.779 15.124 29.328 1.00 9.12 103 LYS A CA 1
ATOM 681 C C . LYS A 1 103 ? 27.385 16.456 28.684 1.00 8.76 103 LYS A C 1
ATOM 682 O O . LYS A 1 103 ? 27.894 17.529 29.078 1.00 8.57 103 LYS A O 1
ATOM 688 N N . TYR A 1 104 ? 26.379 16.417 27.758 1.00 7.37 104 TYR A N 1
ATOM 689 C CA . TYR A 1 104 ? 26.006 17.565 26.896 1.00 7.90 104 TYR A CA 1
ATOM 690 C C . TYR A 1 104 ? 24.511 17.553 26.671 1.00 7.95 104 TYR A C 1
ATOM 691 O O . TYR A 1 104 ? 23.956 16.504 26.491 1.00 8.06 104 TYR A O 1
ATOM 700 N N . LEU A 1 105 ? 23.917 18.740 26.657 1.00 8.92 105 LEU A N 1
ATOM 701 C CA . LEU A 1 105 ? 22.564 18.932 26.136 1.00 9.95 105 LEU A CA 1
ATOM 702 C C . LEU A 1 105 ? 22.712 19.415 24.693 1.00 10.42 105 LEU A C 1
ATOM 703 O O . LEU A 1 105 ? 23.372 20.387 24.392 1.00 12.82 105 LEU A O 1
ATOM 708 N N . ILE A 1 106 ? 22.039 18.715 23.778 1.00 10.12 106 ILE A N 1
ATOM 709 C CA . ILE A 1 106 ? 22.168 18.988 22.333 1.00 11.15 106 ILE A CA 1
ATOM 710 C C . ILE A 1 106 ? 20.767 19.030 21.711 1.00 12.02 106 ILE A C 1
ATOM 711 O O . ILE A 1 106 ? 19.785 18.549 22.234 1.00 11.91 106 ILE A O 1
ATOM 716 N N . SER A 1 107 ? 20.723 19.700 20.556 1.00 12.39 107 SER A N 1
ATOM 717 C CA . SER A 1 107 ? 19.503 19.945 19.778 1.00 11.98 107 SER A CA 1
ATOM 718 C C . SER A 1 107 ? 19.545 19.188 18.435 1.00 10.48 107 SER A C 1
ATOM 719 O O . SER A 1 107 ? 20.580 19.148 17.757 1.00 10.37 107 SER A O 1
ATOM 722 N N . SER A 1 108 ? 18.419 18.635 18.025 1.00 10.13 108 SER A N 1
ATOM 723 C CA . SER A 1 108 ? 18.231 18.066 16.707 1.00 9.74 108 SER A CA 1
ATOM 724 C C . SER A 1 108 ? 18.227 19.132 15.621 1.00 10.84 108 SER A C 1
ATOM 725 O O . SER A 1 108 ? 18.246 18.781 14.453 1.00 12.72 108 SER A O 1
ATOM 728 N N . ASP A 1 109 ? 18.205 20.412 16.020 1.00 10.10 109 ASP A N 1
ATOM 729 C CA . ASP A 1 109 ? 18.156 21.550 15.041 1.00 11.57 109 ASP A CA 1
ATOM 730 C C . ASP A 1 109 ? 19.563 22.175 14.871 1.00 14.04 109 ASP A C 1
ATOM 731 O O . ASP A 1 109 ? 19.722 23.304 14.399 1.00 14.69 109 ASP A O 1
ATOM 736 N N . SER A 1 110 ? 20.591 21.449 15.328 1.00 11.39 110 SER A N 1
ATOM 737 C CA . SER A 1 110 ? 21.992 21.889 15.252 1.00 11.39 110 SER A CA 1
ATOM 738 C C . SER A 1 110 ? 22.866 20.753 14.743 1.00 10.19 110 SER A C 1
ATOM 739 O O . SER A 1 110 ? 22.528 19.530 14.709 1.00 9.10 110 SER A O 1
ATOM 742 N N . VAL A 1 111 ? 24.044 21.168 14.300 1.00 8.95 111 VAL A N 1
ATOM 743 C CA . VAL A 1 111 ? 25.123 20.232 13.915 1.00 9.15 111 VAL A CA 1
ATOM 744 C C . VAL A 1 111 ? 25.968 20.020 15.146 1.00 9.54 111 VAL A C 1
ATOM 745 O O . VAL A 1 111 ? 26.650 20.956 15.600 1.00 12.69 111 VAL A O 1
ATOM 749 N N . ASN A 1 112 ? 25.927 18.800 15.694 1.00 8.53 112 ASN A N 1
ATOM 750 C CA . ASN A 1 112 ? 26.621 18.463 16.934 1.00 9.13 112 ASN A CA 1
ATOM 751 C C . ASN A 1 112 ? 27.755 17.570 16.628 1.00 9.32 112 ASN A C 1
ATOM 752 O O . ASN A 1 112 ? 27.569 16.376 16.235 1.00 9.79 112 ASN A O 1
ATOM 757 N N . GLU A 1 113 ? 28.976 18.118 16.762 1.00 10.62 113 GLU A N 1
ATOM 758 C CA . GLU A 1 113 ? 30.181 17.413 16.400 1.00 11.50 113 GLU A CA 1
ATOM 759 C C . GLU A 1 113 ? 31.111 17.297 17.595 1.00 11.53 113 GLU A C 1
ATOM 760 O O . GLU A 1 113 ? 31.321 18.290 18.251 1.00 11.17 113 GLU A O 1
ATOM 766 N N . PHE A 1 114 ? 31.550 16.084 17.940 1.00 8.86 114 PHE A N 1
ATOM 767 C CA . PHE A 1 114 ? 32.358 15.821 19.071 1.00 9.36 114 PHE A CA 1
ATOM 768 C C . PHE A 1 114 ? 33.589 15.021 18.683 1.00 10.25 114 PHE A C 1
ATOM 769 O O . PHE A 1 114 ? 33.560 14.227 17.773 1.00 10.70 114 PHE A O 1
ATOM 777 N N . THR A 1 115 ? 34.693 15.250 19.418 1.00 10.52 115 THR A N 1
ATOM 778 C CA . THR A 1 115 ? 35.849 14.369 19.355 1.00 11.00 115 THR A CA 1
ATOM 779 C C . THR A 1 115 ? 36.284 13.913 20.728 1.00 10.91 115 THR A C 1
ATOM 780 O O . THR A 1 115 ? 36.399 14.730 21.616 1.00 9.84 115 THR A O 1
ATOM 784 N N . ILE A 1 116 ? 36.534 12.620 20.872 1.00 10.63 116 ILE A N 1
ATOM 785 C CA . ILE A 1 116 ? 37.172 11.982 22.029 1.00 10.91 116 ILE A CA 1
ATOM 786 C C . ILE A 1 116 ? 38.614 11.756 21.662 1.00 12.24 116 ILE A C 1
ATOM 787 O O . ILE A 1 116 ? 38.895 10.951 20.793 1.00 12.13 116 ILE A O 1
ATOM 792 N N . LYS A 1 117 ? 39.484 12.502 22.320 1.00 12.33 117 LYS A N 1
ATOM 793 C CA . LYS A 1 117 ? 40.929 12.480 22.012 1.00 12.62 117 LYS A CA 1
ATOM 794 C C . LYS A 1 117 ? 41.614 11.277 22.657 1.00 12.33 117 LYS A C 1
ATOM 795 O O . LYS A 1 117 ? 41.083 10.592 23.535 1.00 11.93 117 LYS A O 1
ATOM 801 N N . ASN A 1 118 ? 42.863 11.010 22.233 1.00 13.86 118 ASN A N 1
ATOM 802 C CA . ASN A 1 118 ? 43.622 9.924 22.844 1.00 14.51 118 ASN A CA 1
ATOM 803 C C . ASN A 1 118 ? 43.821 10.010 24.335 1.00 14.19 118 ASN A C 1
ATOM 804 O O . ASN A 1 118 ? 43.928 8.982 24.990 1.00 17.24 118 ASN A O 1
ATOM 809 N N . ASP A 1 119 ? 43.776 11.204 24.891 1.00 14.58 119 ASP A N 1
ATOM 810 C CA . ASP A 1 119 ? 43.892 11.317 26.337 1.00 16.66 119 ASP A CA 1
ATOM 811 C C . ASP A 1 119 ? 42.558 11.243 27.127 1.00 15.81 119 ASP A C 1
ATOM 812 O O . ASP A 1 119 ? 42.484 11.627 28.343 1.00 16.06 119 ASP A O 1
ATOM 817 N N . SER A 1 120 ? 41.521 10.822 26.386 1.00 15.13 120 SER A N 1
ATOM 818 C CA . SER A 1 120 ? 40.141 10.730 26.881 1.00 15.17 120 SER A CA 1
ATOM 819 C C . SER A 1 120 ? 39.408 12.027 27.129 1.00 15.84 120 SER A C 1
ATOM 820 O O . SER A 1 120 ? 38.247 12.015 27.498 1.00 17.24 120 SER A O 1
ATOM 823 N N . SER A 1 121 ? 40.027 13.146 26.811 1.00 13.68 121 SER A N 1
ATOM 824 C CA . SER A 1 121 ? 39.322 14.408 26.885 1.00 15.60 121 SER A CA 1
ATOM 825 C C . SER A 1 121 ? 38.333 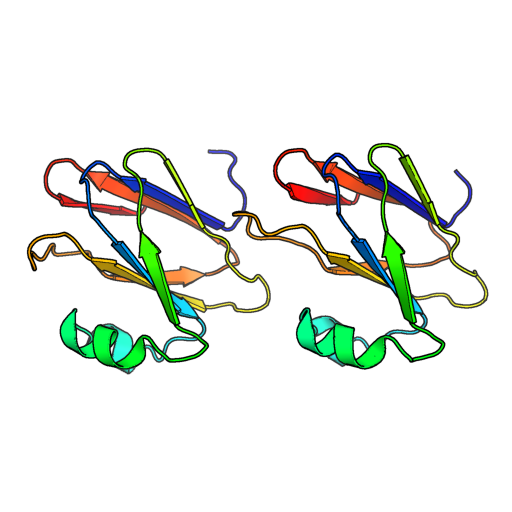14.511 25.669 1.00 14.02 121 SER A C 1
ATOM 826 O O . SER A 1 121 ? 38.541 13.959 24.614 1.00 13.31 121 SER A O 1
ATOM 829 N N . ILE A 1 122 ? 37.235 15.220 25.873 1.00 13.74 122 ILE A N 1
ATOM 830 C CA . ILE A 1 122 ? 36.150 15.348 24.879 1.00 14.25 122 ILE A CA 1
ATOM 831 C C . ILE A 1 122 ? 35.969 16.814 24.542 1.00 15.02 122 ILE A C 1
ATOM 832 O O . ILE A 1 122 ? 35.934 17.672 25.502 1.00 15.96 122 ILE A O 1
ATOM 837 N N . GLU A 1 123 ? 35.944 17.113 23.235 1.00 16.17 123 GLU A N 1
ATOM 838 C CA . GLU A 1 123 ? 35.875 18.476 22.624 1.00 17.78 123 GLU A CA 1
ATOM 839 C C . GLU A 1 123 ? 34.562 18.489 21.851 1.00 19.40 123 GLU A C 1
ATOM 840 O O . GLU A 1 123 ? 34.186 17.515 21.189 1.00 17.31 123 GLU A O 1
ATOM 842 N N . LYS A 1 124 ? 33.765 19.540 22.036 1.00 17.90 124 LYS A N 1
ATOM 843 C CA . LYS A 1 124 ? 32.642 19.754 21.133 1.00 20.20 124 LYS A CA 1
ATOM 844 C C . LYS A 1 124 ? 33.055 20.821 20.166 1.00 22.97 124 LYS A C 1
ATOM 845 O O . LYS A 1 124 ? 33.384 21.911 20.634 1.00 24.79 124 LYS A O 1
ATOM 851 N N . ASP A 1 125 ? 32.933 20.572 18.859 1.00 22.84 125 ASP A N 1
ATOM 852 C CA . ASP A 1 125 ? 33.444 21.444 17.753 1.00 30.84 125 ASP A CA 1
ATOM 853 C C . ASP A 1 125 ? 32.280 22.126 17.079 1.00 32.35 125 ASP A C 1
ATOM 854 O O . ASP A 1 125 ? 31.240 22.327 17.740 1.00 34.95 125 ASP A O 1
ATOM 856 N N . HIS B 1 23 ? 7.007 18.382 -16.755 1.00 29.25 23 HIS B N 1
ATOM 857 C CA . HIS B 1 23 ? 6.202 17.406 -15.958 1.00 25.27 23 HIS B CA 1
ATOM 858 C C . HIS B 1 23 ? 4.823 17.962 -15.738 1.00 18.25 23 HIS B C 1
ATOM 859 O O . HIS B 1 23 ? 4.678 19.127 -15.394 1.00 20.85 23 HIS B O 1
ATOM 866 N N . MET B 1 24 ? 3.845 17.097 -15.867 1.00 17.08 24 MET B N 1
ATOM 867 C CA . MET B 1 24 ? 2.523 17.262 -15.333 1.00 16.81 24 MET B CA 1
ATOM 868 C C . MET B 1 24 ? 2.601 17.261 -13.807 1.00 14.68 24 MET B C 1
ATOM 869 O O . MET B 1 24 ? 3.521 16.774 -13.211 1.00 14.45 24 MET B O 1
ATOM 874 N N . ASP B 1 25 ? 1.658 17.937 -13.197 1.00 13.73 25 ASP B N 1
ATOM 875 C CA . ASP B 1 25 ? 1.571 17.964 -11.723 1.00 11.02 25 ASP B CA 1
ATOM 876 C C . ASP B 1 25 ? 1.537 16.535 -11.181 1.00 11.46 25 ASP B C 1
ATOM 877 O O . ASP B 1 25 ? 0.965 15.604 -11.809 1.00 12.04 25 ASP B O 1
ATOM 882 N N . GLY B 1 26 ? 2.057 16.358 -9.948 1.00 9.93 26 GLY B N 1
ATOM 883 C CA . GLY B 1 26 ? 2.058 15.091 -9.307 1.00 9.20 26 GLY B CA 1
ATOM 884 C C . GLY B 1 26 ? 3.292 14.969 -8.426 1.00 8.28 26 GLY B C 1
ATOM 885 O O . GLY B 1 26 ? 3.823 15.949 -7.931 1.00 9.65 26 GLY B O 1
ATOM 886 N N . LEU B 1 27 ? 3.637 13.717 -8.169 1.00 8.35 27 LEU B N 1
ATOM 887 C CA . LEU B 1 27 ? 4.706 13.373 -7.240 1.00 7.59 27 LEU B CA 1
ATOM 888 C C . LEU B 1 27 ? 5.735 12.544 -7.960 1.00 7.75 27 LEU B C 1
ATOM 889 O O . LEU B 1 27 ? 5.412 11.511 -8.580 1.00 8.92 27 LEU B O 1
ATOM 894 N N . TYR B 1 28 ? 6.990 12.975 -7.878 1.00 8.64 28 TYR B N 1
ATOM 895 C CA . TYR B 1 28 ? 8.114 12.362 -8.573 1.00 9.24 28 TYR B CA 1
ATOM 896 C C . TYR B 1 28 ? 9.225 12.129 -7.573 1.00 9.32 28 TYR B C 1
ATOM 897 O O . TYR B 1 28 ? 9.613 13.026 -6.847 1.00 9.73 28 TYR B O 1
ATOM 906 N N . ILE B 1 29 ? 9.650 10.883 -7.432 1.00 8.90 29 ILE B N 1
ATOM 907 C CA . ILE B 1 29 ? 10.687 10.550 -6.448 1.00 9.53 29 ILE B CA 1
ATOM 908 C C . ILE B 1 29 ? 11.769 9.754 -7.120 1.00 9.45 29 ILE B C 1
ATOM 909 O O . ILE B 1 29 ? 11.487 8.665 -7.651 1.00 10.75 29 ILE B O 1
ATOM 914 N N . ASN B 1 30 ? 12.975 10.290 -7.051 1.00 8.93 30 ASN B N 1
ATOM 915 C CA . ASN B 1 30 ? 14.198 9.603 -7.535 1.00 10.35 30 ASN B CA 1
ATOM 916 C C . ASN B 1 30 ? 14.860 8.938 -6.355 1.00 10.05 30 ASN B C 1
ATOM 917 O O . ASN B 1 30 ? 15.246 9.621 -5.437 1.00 10.32 30 ASN B O 1
ATOM 922 N N . ASN B 1 31 ? 14.788 7.611 -6.316 1.00 9.80 31 ASN B N 1
ATOM 923 C CA . ASN B 1 31 ? 15.119 6.845 -5.134 1.00 9.62 31 ASN B CA 1
ATOM 924 C C . ASN B 1 31 ? 16.399 6.058 -5.334 1.00 9.89 31 ASN B C 1
ATOM 925 O O . ASN B 1 31 ? 16.396 5.115 -6.108 1.00 10.18 31 ASN B O 1
ATOM 930 N N . ASN B 1 32 ? 17.405 6.347 -4.496 1.00 10.20 32 ASN B N 1
ATOM 931 C CA . ASN B 1 32 ? 18.662 5.590 -4.506 1.00 11.91 32 ASN B CA 1
ATOM 932 C C . ASN B 1 32 ? 18.757 4.543 -3.440 1.00 13.26 32 ASN B C 1
ATOM 933 O O . ASN B 1 32 ? 19.786 3.900 -3.346 1.00 16.28 32 ASN B O 1
ATOM 938 N N . ILE B 1 33 ? 17.698 4.313 -2.666 1.00 10.29 33 ILE B N 1
ATOM 939 C CA . ILE B 1 33 ? 17.796 3.394 -1.464 1.00 10.30 33 ILE B CA 1
ATOM 940 C C . ILE B 1 33 ? 16.737 2.273 -1.644 1.00 10.02 33 ILE B C 1
ATOM 941 O O . ILE B 1 33 ? 15.480 2.452 -1.524 1.00 9.92 33 ILE B O 1
ATOM 946 N N . PRO B 1 34 ? 17.182 1.022 -1.878 1.00 9.93 34 PRO B N 1
ATOM 947 C CA . PRO B 1 34 ? 16.278 -0.040 -1.989 1.00 10.65 34 PRO B CA 1
ATOM 948 C C . PRO B 1 34 ? 15.435 -0.247 -0.740 1.00 11.04 34 PRO B C 1
ATOM 949 O O . PRO B 1 34 ? 15.867 0.054 0.382 1.00 12.54 34 PRO B O 1
ATOM 953 N N . LYS B 1 35 ? 14.222 -0.718 -0.936 1.00 11.92 35 LYS B N 1
ATOM 954 C CA . LYS B 1 35 ? 13.273 -1.118 0.131 1.00 11.59 35 LYS B CA 1
ATOM 955 C C . LYS B 1 35 ? 12.691 0.061 0.861 1.00 10.54 35 LYS B C 1
ATOM 956 O O . LYS B 1 35 ? 12.046 -0.093 1.915 1.00 13.24 35 LYS B O 1
ATOM 962 N N . THR B 1 36 ? 12.728 1.229 0.236 1.00 9.48 36 THR B N 1
ATOM 963 C CA . THR B 1 36 ? 12.048 2.420 0.794 1.00 7.89 36 THR B CA 1
ATOM 964 C C . THR B 1 36 ? 10.560 2.368 0.456 1.00 7.60 36 THR B C 1
ATOM 965 O O . THR B 1 36 ? 10.146 1.883 -0.598 1.00 8.47 36 THR B O 1
ATOM 969 N N . LYS B 1 37 ? 9.778 2.841 1.395 1.00 8.43 37 LYS B N 1
ATOM 970 C CA . LYS B 1 37 ? 8.340 3.014 1.156 1.00 7.96 37 LYS B CA 1
ATOM 971 C C . LYS B 1 37 ? 7.993 4.491 1.391 1.00 7.36 37 LYS B C 1
ATOM 972 O O . LYS B 1 37 ? 8.716 5.240 2.031 1.00 7.83 37 LYS B O 1
ATOM 978 N N . ILE B 1 38 ? 6.811 4.861 0.825 1.00 7.78 38 ILE B N 1
ATOM 979 C CA . ILE B 1 38 ? 6.169 6.079 1.237 1.00 7.77 38 ILE B CA 1
ATOM 980 C C . ILE B 1 38 ? 4.742 5.811 1.764 1.00 7.64 38 ILE B C 1
ATOM 981 O O . ILE B 1 38 ? 4.114 4.872 1.415 1.00 6.62 38 ILE B O 1
ATOM 986 N N . VAL B 1 39 ? 4.267 6.766 2.564 1.00 8.39 39 VAL B N 1
ATOM 987 C CA . VAL B 1 39 ? 2.834 6.812 2.941 1.00 8.54 39 VAL B CA 1
ATOM 988 C C . VAL B 1 39 ? 2.391 8.153 2.379 1.00 8.56 39 VAL B C 1
ATOM 989 O O . VAL B 1 39 ? 3.021 9.185 2.573 1.00 8.36 39 VAL B O 1
ATOM 993 N N . LEU B 1 40 ? 1.244 8.118 1.685 1.00 8.26 40 LEU B N 1
ATOM 994 C CA . LEU B 1 40 ? 0.611 9.290 1.073 1.00 8.49 40 LEU B CA 1
ATOM 995 C C . LEU B 1 40 ? -0.793 9.391 1.620 1.00 8.39 40 LEU B C 1
ATOM 996 O O . LEU B 1 40 ? -1.550 8.446 1.549 1.00 9.99 40 LEU B O 1
ATOM 1001 N N . GLU B 1 41 ? -1.131 10.553 2.122 1.00 8.22 41 GLU B N 1
ATOM 1002 C CA . GLU B 1 41 ? -2.413 10.819 2.805 1.00 9.65 41 GLU B CA 1
ATOM 1003 C C . GLU B 1 41 ? -3.052 12.059 2.229 1.00 9.74 41 GLU B C 1
ATOM 1004 O O . GLU B 1 41 ? -2.458 13.091 2.289 1.00 9.32 41 GLU B O 1
ATOM 1010 N N . SER B 1 42 ? -4.288 11.949 1.714 1.00 10.15 42 SER B N 1
ATOM 1011 C CA . SER B 1 42 ? -4.981 13.129 1.261 1.00 10.59 42 SER B CA 1
ATOM 1012 C C . SER B 1 42 ? -5.665 13.853 2.409 1.00 11.31 42 SER B C 1
ATOM 1013 O O . SER B 1 42 ? -6.020 13.228 3.414 1.00 12.59 42 SER B O 1
ATOM 1016 N N . LYS B 1 43 ? -5.842 15.181 2.300 1.00 10.27 43 LYS B N 1
ATOM 1017 C CA . LYS B 1 43 ? -6.514 15.976 3.301 1.00 13.21 43 LYS B CA 1
ATOM 1018 C C . LYS B 1 43 ? -5.980 15.733 4.680 1.00 12.13 43 LYS B C 1
ATOM 1019 O O . LYS B 1 43 ? -6.771 15.489 5.646 1.00 13.62 43 LYS B O 1
ATOM 1025 N N . PRO B 1 44 ? -4.684 15.929 4.881 1.00 11.50 44 PRO B N 1
ATOM 1026 C CA . PRO B 1 44 ? -4.160 15.780 6.187 1.00 11.78 44 PRO B CA 1
ATOM 1027 C C . PRO B 1 44 ? -4.594 16.879 7.199 1.00 13.27 44 PRO B C 1
ATOM 1028 O O . PRO B 1 44 ? -4.958 17.979 6.791 1.00 14.35 44 PRO B O 1
ATOM 1032 N N . ASP B 1 45 ? -4.676 16.474 8.460 1.00 15.42 45 ASP B N 1
ATOM 1033 C CA . ASP B 1 45 ? -4.835 17.391 9.562 1.00 16.60 45 ASP B CA 1
ATOM 1034 C C . ASP B 1 45 ? -3.422 17.809 9.973 1.00 15.93 45 ASP B C 1
ATOM 1035 O O . ASP B 1 45 ? -2.574 16.984 10.365 1.00 15.22 45 ASP B O 1
ATOM 1040 N N . LYS B 1 46 ? -3.143 19.096 9.902 1.00 13.93 46 LYS B N 1
ATOM 1041 C CA . LYS B 1 46 ? -1.775 19.585 10.164 1.00 15.04 46 LYS B CA 1
ATOM 1042 C C . LYS B 1 46 ? -1.321 19.215 11.559 1.00 14.18 46 LYS B C 1
ATOM 1043 O O . LYS B 1 46 ? -0.190 18.884 11.776 1.00 14.70 46 LYS B O 1
ATOM 1049 N N . ASN B 1 47 ? -2.220 19.329 12.531 1.00 15.30 47 ASN B N 1
ATOM 1050 C CA . ASN B 1 47 ? -1.760 19.046 13.887 1.00 17.49 47 ASN B CA 1
ATOM 1051 C C . ASN B 1 47 ? -1.257 17.613 14.031 1.00 14.86 47 ASN B C 1
ATOM 1052 O O . ASN B 1 47 ? -0.201 17.333 14.656 1.00 18.45 47 ASN B O 1
ATOM 1057 N N . ILE B 1 48 ? -1.989 16.718 13.424 1.00 12.58 48 ILE B N 1
ATOM 1058 C CA . ILE B 1 48 ? -1.623 15.327 13.414 1.00 11.06 48 ILE B CA 1
ATOM 1059 C C . ILE B 1 48 ? -0.278 15.135 12.623 1.00 10.05 48 ILE B C 1
ATOM 1060 O O . ILE B 1 48 ? 0.633 14.464 13.107 1.00 10.52 48 ILE B O 1
ATOM 1065 N N . PHE B 1 49 ? -0.218 15.739 11.440 1.00 9.71 49 PHE B N 1
ATOM 1066 C CA . PHE B 1 49 ? 0.993 15.636 10.623 1.00 9.16 49 PHE B CA 1
ATOM 1067 C C . PHE B 1 49 ? 2.224 16.064 11.438 1.00 8.71 49 PHE B C 1
ATOM 1068 O O . PHE B 1 49 ? 3.255 15.424 11.427 1.00 10.13 49 PHE B O 1
ATOM 1076 N N . TYR B 1 50 ? 2.155 17.172 12.180 1.00 10.85 50 TYR B N 1
ATOM 1077 C CA . TYR B 1 50 ? 3.292 17.653 12.871 1.00 11.55 50 TYR B CA 1
ATOM 1078 C C . TYR B 1 50 ? 3.738 16.781 14.029 1.00 13.41 50 TYR B C 1
ATOM 1079 O O . TYR B 1 50 ? 4.918 16.713 14.343 1.00 15.39 50 TYR B O 1
ATOM 1088 N N . SER B 1 51 ? 2.817 16.022 14.616 1.00 11.24 51 SER B N 1
ATOM 1089 C CA . SER B 1 51 ? 3.217 15.060 15.644 1.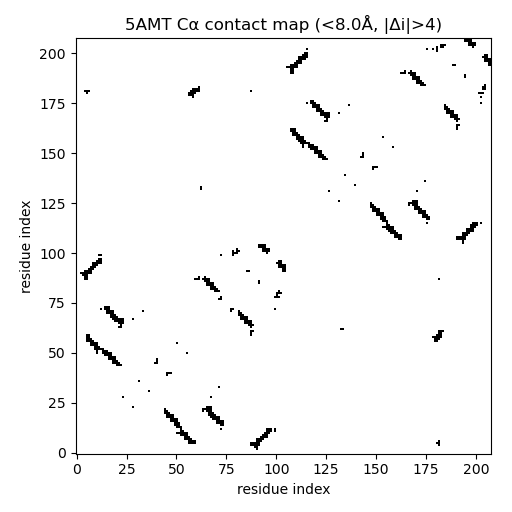00 10.98 51 SER B CA 1
ATOM 1090 C C . SER B 1 51 ? 3.458 13.643 15.187 1.00 9.77 51 SER B C 1
ATOM 1091 O O . SER B 1 51 ? 3.918 12.781 16.005 1.00 13.51 51 SER B O 1
ATOM 1094 N N . ASP B 1 52 ? 3.166 13.347 13.935 1.00 10.21 52 ASP B N 1
ATOM 1095 C CA . ASP B 1 52 ? 3.164 11.973 13.471 1.00 9.35 52 ASP B CA 1
ATOM 1096 C C . AS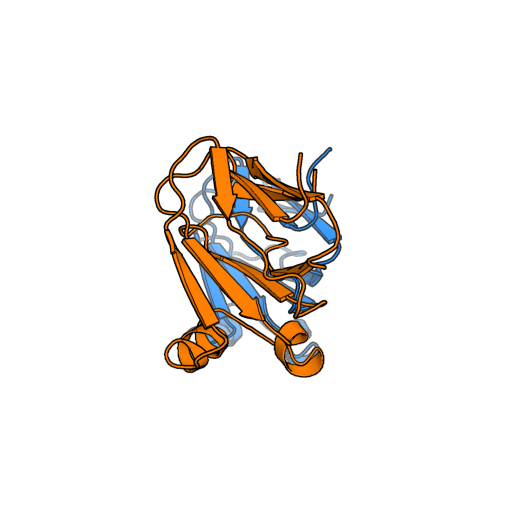P B 1 52 ? 4.533 11.330 13.573 1.00 9.38 52 ASP B C 1
ATOM 1097 O O . ASP B 1 52 ? 5.584 11.964 13.315 1.00 9.47 52 ASP B O 1
ATOM 1102 N N . ASN B 1 53 ? 4.534 10.007 13.867 1.00 9.70 53 ASN B N 1
ATOM 1103 C CA . ASN B 1 53 ? 5.666 9.177 13.804 1.00 10.10 53 ASN B CA 1
ATOM 1104 C C . ASN B 1 53 ? 5.304 7.891 13.065 1.00 10.67 53 ASN B C 1
ATOM 1105 O O . ASN B 1 53 ? 4.158 7.757 12.575 1.00 8.76 53 ASN B O 1
ATOM 1110 N N . TYR B 1 54 ? 6.248 6.972 12.950 1.00 9.82 54 TYR B N 1
ATOM 1111 C CA . TYR B 1 54 ? 5.970 5.761 12.192 1.00 11.14 54 TYR B CA 1
ATOM 1112 C C . TYR B 1 54 ? 4.775 4.987 12.795 1.00 11.43 54 TYR B C 1
ATOM 1113 O O . TYR B 1 54 ? 3.885 4.499 12.056 1.00 10.65 54 TYR B O 1
ATOM 1122 N N . GLN B 1 55 ? 4.683 4.971 14.136 1.00 11.76 55 GLN B N 1
ATOM 1123 C CA . GLN B 1 55 ? 3.622 4.240 14.815 1.00 13.38 55 GLN B CA 1
ATOM 1124 C C . GLN B 1 55 ? 2.271 4.888 14.516 1.00 10.28 55 GLN B C 1
ATOM 1125 O O . GLN B 1 55 ? 1.274 4.238 14.154 1.00 12.05 55 GLN B O 1
ATOM 1131 N N . SER B 1 56 ? 2.189 6.228 14.664 1.00 8.56 56 SER B N 1
ATOM 1132 C CA . SER B 1 56 ? 0.950 6.862 14.542 1.00 8.37 56 SER B CA 1
ATOM 1133 C C . SER B 1 56 ? 0.410 6.742 13.104 1.00 8.58 56 SER B C 1
ATOM 1134 O O . SER B 1 56 ? -0.805 6.539 12.841 1.00 8.61 56 SER B O 1
ATOM 1137 N N . ILE B 1 57 ? 1.317 6.818 12.142 1.00 9.76 57 ILE B N 1
ATOM 1138 C CA . ILE B 1 57 ? 0.888 6.648 10.748 1.00 9.67 57 ILE B CA 1
ATOM 1139 C C . ILE B 1 57 ? 0.374 5.236 10.453 1.00 9.30 57 ILE B C 1
ATOM 1140 O O . ILE B 1 57 ? -0.639 5.060 9.695 1.00 9.14 57 ILE B O 1
ATOM 1145 N N . SER B 1 58 ? 0.994 4.266 11.069 1.00 10.24 58 SER B N 1
ATOM 1146 C CA . SER B 1 58 ? 0.677 2.866 10.828 1.00 11.29 58 SER B CA 1
ATOM 1147 C C . SER B 1 58 ? -0.729 2.567 11.330 1.00 11.60 58 SER B C 1
ATOM 1148 O O . SER B 1 58 ? -1.426 1.657 10.854 1.00 12.66 58 SER B O 1
ATOM 1151 N N . GLN B 1 59 ? -1.172 3.346 12.310 1.00 11.30 59 GLN B N 1
ATOM 1152 C CA . GLN B 1 59 ? -2.562 3.266 12.807 1.00 11.87 59 GLN B CA 1
ATOM 1153 C C . GLN B 1 59 ? -3.639 3.719 11.881 1.00 12.84 59 GLN B C 1
ATOM 1154 O O . GLN B 1 59 ? -4.814 3.468 12.141 1.00 17.42 59 GLN B O 1
ATOM 1160 N N . ARG B 1 60 ? -3.277 4.405 10.785 1.00 9.93 60 ARG B N 1
ATOM 1161 C CA . ARG B 1 60 ? -4.193 4.950 9.838 1.00 9.84 60 ARG B CA 1
ATOM 1162 C C . ARG B 1 60 ? -4.214 4.260 8.512 1.00 10.36 60 ARG B C 1
ATOM 1163 O O . ARG B 1 60 ? -4.857 4.719 7.618 1.00 10.95 60 ARG B O 1
ATOM 1171 N N . ILE B 1 61 ? -3.453 3.177 8.406 1.00 10.87 61 ILE B N 1
ATOM 1172 C CA . ILE B 1 61 ? -3.238 2.527 7.088 1.00 11.88 61 ILE B CA 1
ATOM 1173 C C . ILE B 1 61 ? -4.491 1.930 6.497 1.00 11.29 61 ILE B C 1
ATOM 1174 O O . ILE B 1 61 ? -4.460 1.712 5.324 1.00 11.58 61 ILE B O 1
ATOM 1179 N N . TYR B 1 62 ? -5.523 1.697 7.305 1.00 11.20 62 TYR B N 1
ATOM 1180 C CA . TYR B 1 62 ? -6.814 1.213 6.726 1.00 11.01 62 TYR B CA 1
ATOM 1181 C C . TYR B 1 62 ? -7.758 2.332 6.361 1.00 14.56 62 TYR B C 1
ATOM 1182 O O . TYR B 1 62 ? -8.836 2.070 5.788 1.00 13.29 62 TYR B O 1
ATOM 1191 N N . ASP B 1 63 ? -7.371 3.583 6.618 1.00 14.26 63 ASP B N 1
ATOM 1192 C CA . ASP B 1 63 ? -8.211 4.678 6.161 1.00 15.57 63 ASP B CA 1
ATOM 1193 C C . ASP B 1 63 ? -8.249 4.874 4.673 1.00 15.06 63 ASP B C 1
ATOM 1194 O O . ASP B 1 63 ? -7.307 4.688 3.986 1.00 12.69 63 ASP B O 1
ATOM 1199 N N . ASP B 1 64 ? -9.398 5.324 4.109 1.00 16.43 64 ASP B N 1
ATOM 1200 C CA . ASP B 1 64 ? -9.545 5.462 2.686 1.00 19.41 64 ASP B CA 1
ATOM 1201 C C . ASP B 1 64 ? -8.697 6.573 2.085 1.00 14.77 64 ASP B C 1
ATOM 1202 O O . ASP B 1 64 ? -8.312 6.475 0.925 1.00 19.80 64 ASP B O 1
ATOM 1207 N N . ASN B 1 65 ? -8.267 7.482 2.913 1.00 14.84 65 ASN B N 1
ATOM 1208 C CA . ASN B 1 65 ? -7.417 8.580 2.438 1.00 15.58 65 ASN B CA 1
ATOM 1209 C C . ASN B 1 65 ? -5.937 8.335 2.568 1.00 12.75 65 ASN B C 1
ATOM 1210 O O . ASN B 1 65 ? -5.124 9.244 2.302 1.00 11.77 65 ASN B O 1
ATOM 1215 N N . VAL B 1 66 ? -5.550 7.112 2.931 1.00 11.86 66 VAL B N 1
ATOM 1216 C CA . VAL B 1 66 ? -4.128 6.739 3.128 1.00 10.73 66 VAL B CA 1
ATOM 1217 C C . VAL B 1 66 ? -3.706 5.645 2.182 1.00 10.88 66 VAL B C 1
ATOM 1218 O O . VAL B 1 66 ? -4.467 4.675 2.027 1.00 11.95 66 VAL B O 1
ATOM 1222 N N . LYS B 1 67 ? -2.507 5.772 1.602 1.00 9.84 67 LYS B N 1
ATOM 1223 C CA . LYS B 1 67 ? -1.894 4.697 0.823 1.00 10.31 67 LYS B CA 1
ATOM 1224 C C . LYS B 1 67 ? -0.493 4.485 1.307 1.00 10.03 67 LYS B C 1
ATOM 1225 O O . LYS B 1 67 ? 0.171 5.412 1.689 1.00 10.67 67 LYS B O 1
ATOM 1231 N N . VAL B 1 68 ? -0.042 3.240 1.267 1.00 9.12 68 VAL B N 1
ATOM 1232 C CA . VAL B 1 68 ? 1.357 2.870 1.559 1.00 8.84 68 VAL B CA 1
ATOM 1233 C C . VAL B 1 68 ? 1.858 2.287 0.266 1.00 9.36 68 VAL B C 1
ATOM 1234 O O . VAL B 1 68 ? 1.289 1.322 -0.246 1.00 10.30 68 VAL B O 1
ATOM 1238 N N . LEU B 1 69 ? 2.959 2.824 -0.254 1.00 8.69 69 LEU B N 1
ATOM 1239 C CA . LEU B 1 69 ? 3.520 2.498 -1.586 1.00 9.43 69 LEU B CA 1
ATOM 1240 C C . LEU B 1 69 ? 4.948 2.095 -1.501 1.00 9.76 69 LEU B C 1
ATOM 1241 O O . LEU B 1 69 ? 5.757 2.780 -0.818 1.00 9.86 69 LEU B O 1
ATOM 1246 N N . ASN B 1 70 ? 5.293 0.975 -2.144 1.00 10.95 70 ASN B N 1
ATOM 1247 C CA . ASN B 1 70 ? 6.721 0.623 -2.255 1.00 12.73 70 ASN B CA 1
ATOM 1248 C C . ASN B 1 70 ? 7.373 1.513 -3.325 1.00 14.78 70 ASN B C 1
ATOM 1249 O O . ASN B 1 70 ? 6.800 1.854 -4.403 1.00 16.62 70 ASN B O 1
ATOM 1254 N N . LEU B 1 71 ? 8.599 1.957 -3.097 1.00 11.39 71 LEU B N 1
ATOM 1255 C CA . LEU B 1 71 ? 9.317 2.635 -4.119 1.00 11.59 71 LEU B CA 1
ATOM 1256 C C . LEU B 1 71 ? 10.212 1.526 -4.732 1.00 12.50 71 LEU B C 1
ATOM 1257 O O . LEU B 1 71 ? 10.535 0.547 -4.076 1.00 14.33 71 LEU B O 1
ATOM 1262 N N . LYS B 1 72 ? 10.467 1.718 -6.011 1.00 12.85 72 LYS B N 1
ATOM 1263 C CA . LYS B 1 72 ? 11.609 1.069 -6.639 1.00 12.66 72 LYS B CA 1
ATOM 1264 C C . LYS B 1 72 ? 12.763 2.038 -6.666 1.00 11.84 72 LYS B C 1
ATOM 1265 O O . LYS B 1 72 ? 12.636 3.267 -6.370 1.00 10.74 72 LYS B O 1
ATOM 1271 N N . THR B 1 73 ? 13.972 1.550 -6.971 1.00 11.64 73 THR B N 1
ATOM 1272 C CA . THR B 1 73 ? 15.068 2.451 -7.168 1.00 12.86 73 THR B CA 1
ATOM 1273 C C . THR B 1 73 ? 14.882 3.112 -8.544 1.00 10.46 73 THR B C 1
ATOM 1274 O O . THR B 1 73 ? 14.159 2.583 -9.406 1.00 12.35 73 THR B O 1
ATOM 1278 N N . GLY B 1 74 ? 15.464 4.282 -8.659 1.00 9.81 74 GLY B N 1
ATOM 1279 C CA . GLY B 1 74 ? 15.350 5.134 -9.835 1.00 10.23 74 GLY B CA 1
ATOM 1280 C C . GLY B 1 74 ? 14.085 5.932 -9.786 1.00 11.18 74 GLY B C 1
ATOM 1281 O O . GLY B 1 74 ? 13.692 6.397 -8.693 1.00 10.30 74 GLY B O 1
ATOM 1282 N N . LYS B 1 75 ? 13.481 6.171 -10.945 1.00 12.46 75 LYS B N 1
ATOM 1283 C CA . LYS B 1 75 ? 12.366 7.128 -10.994 1.00 13.84 75 LYS B CA 1
ATOM 1284 C C . LYS B 1 75 ? 11.073 6.474 -10.562 1.00 12.99 75 LYS B C 1
ATOM 1285 O O . LYS B 1 75 ? 10.786 5.336 -10.887 1.00 14.26 75 LYS B O 1
ATOM 1291 N N . ASN B 1 76 ? 10.281 7.168 -9.733 1.00 11.48 76 ASN B N 1
ATOM 1292 C CA . ASN B 1 76 ? 8.986 6.792 -9.287 1.00 11.06 76 ASN B CA 1
ATOM 1293 C C . ASN B 1 76 ? 8.056 7.975 -9.510 1.00 11.61 76 ASN B C 1
ATOM 1294 O O . ASN B 1 76 ? 8.382 9.123 -9.259 1.00 13.20 76 ASN B O 1
ATOM 1299 N N . GLU B 1 77 ? 6.864 7.699 -10.034 1.00 12.82 77 GLU B N 1
ATOM 1300 C CA . GLU B 1 77 ? 5.833 8.741 -10.295 1.00 11.92 77 GLU B CA 1
ATOM 1301 C C . GLU B 1 77 ? 4.530 8.259 -9.716 1.00 12.67 77 GLU B C 1
ATOM 1302 O O . GLU B 1 77 ? 4.154 7.056 -9.884 1.00 13.07 77 GLU B O 1
ATOM 1304 N N . PHE B 1 78 ? 3.851 9.114 -8.929 1.00 10.83 78 PHE B N 1
ATOM 1305 C CA . PHE B 1 78 ? 2.546 8.832 -8.358 1.00 12.86 78 PHE B CA 1
ATOM 1306 C C . PHE B 1 78 ? 1.609 10.010 -8.658 1.00 12.94 78 PHE B C 1
ATOM 1307 O O . PHE B 1 78 ? 1.978 11.180 -8.644 1.00 13.34 78 PHE B O 1
ATOM 1315 N N . PRO B 1 79 ? 0.352 9.695 -8.996 1.00 13.80 79 PRO B N 1
ATOM 1316 C CA . PRO B 1 79 ? -0.606 10.747 -9.221 1.00 14.67 79 PRO B CA 1
ATOM 1317 C C . PRO B 1 79 ? -1.109 11.347 -7.945 1.00 13.39 79 PRO B C 1
ATOM 1318 O O . PRO B 1 79 ? -1.193 10.647 -6.949 1.00 15.88 79 PRO B O 1
ATOM 1322 N N . LEU B 1 80 ? -1.429 12.632 -7.989 1.00 13.68 80 LEU B N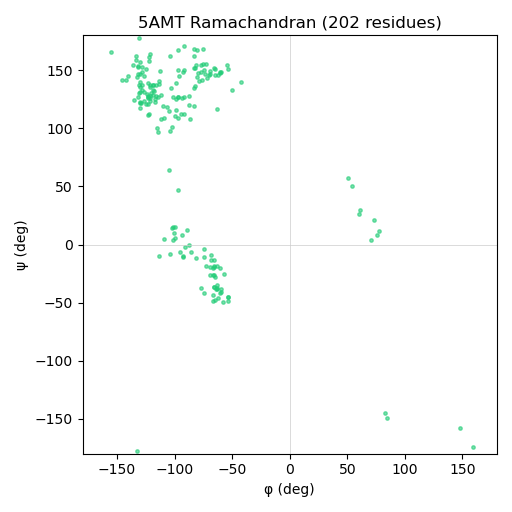 1
ATOM 1323 C CA . LEU B 1 80 ? -2.100 13.345 -6.912 1.00 12.82 80 LEU B CA 1
ATOM 1324 C C . LEU B 1 80 ? -3.354 13.920 -7.499 1.00 13.25 80 LEU B C 1
ATOM 1325 O O . LEU B 1 80 ? -3.307 14.699 -8.421 1.00 14.11 80 LEU B O 1
ATOM 1330 N N . ASP B 1 81 ? -4.509 13.381 -7.037 1.00 15.45 81 ASP B N 1
ATOM 1331 C CA . ASP B 1 81 ? -5.832 13.770 -7.563 1.00 16.50 81 ASP B CA 1
ATOM 1332 C C . ASP B 1 81 ? -6.057 15.200 -7.258 1.00 15.66 81 ASP B C 1
ATOM 1333 O O . ASP B 1 81 ? -6.086 15.589 -6.109 1.00 16.78 81 ASP B O 1
ATOM 1338 N N . LYS B 1 82 ? -6.177 16.035 -8.319 1.00 17.53 82 LYS B N 1
ATOM 1339 C CA . LYS B 1 82 ? -6.270 17.471 -8.154 1.00 17.16 82 LYS B CA 1
ATOM 1340 C C . LYS B 1 82 ? -7.609 18.021 -7.631 1.00 19.52 82 LYS B C 1
ATOM 1341 O O . LYS B 1 82 ? -7.743 19.222 -7.320 1.00 22.44 82 LYS B O 1
ATOM 1347 N N . ASP B 1 83 ? -8.569 17.114 -7.465 1.00 21.57 83 ASP B N 1
ATOM 1348 C CA . ASP B 1 83 ? -9.786 17.414 -6.703 1.00 22.90 83 ASP B CA 1
ATOM 1349 C C . ASP B 1 83 ? -9.510 17.658 -5.227 1.00 22.59 83 ASP B C 1
ATOM 1350 O O . ASP B 1 83 ? -10.340 18.175 -4.521 1.00 23.36 83 ASP B O 1
ATOM 1355 N N . ILE B 1 84 ? -8.340 17.200 -4.740 1.00 17.97 84 ILE B N 1
ATOM 1356 C CA . ILE B 1 84 ? -7.930 17.365 -3.413 1.00 16.55 84 ILE B CA 1
ATOM 1357 C C . ILE B 1 84 ? -6.636 18.232 -3.495 1.00 15.54 84 ILE B C 1
ATOM 1358 O O . ILE B 1 84 ? -5.686 17.840 -4.159 1.00 16.09 84 ILE B O 1
ATOM 1363 N N . LYS B 1 85 ? -6.571 19.376 -2.849 1.00 15.97 85 LYS B N 1
ATOM 1364 C CA . LYS B 1 85 ? -5.461 20.283 -2.953 1.00 16.47 85 LYS B CA 1
ATOM 1365 C C . LYS B 1 85 ? -4.239 19.751 -2.167 1.00 14.65 85 LYS B C 1
ATOM 1366 O O . LYS B 1 85 ? -3.105 19.697 -2.702 1.00 14.53 85 LYS B O 1
ATOM 1368 N N . ASP B 1 86 ? -4.495 19.223 -1.002 1.00 13.60 86 ASP B N 1
ATOM 1369 C CA . ASP B 1 86 ? -3.441 19.019 -0.024 1.00 14.28 86 ASP B CA 1
ATOM 1370 C C . ASP B 1 86 ? -3.216 17.516 0.291 1.00 9.90 86 ASP B C 1
ATOM 1371 O O . ASP B 1 86 ? -4.174 16.786 0.514 1.00 9.63 86 ASP B O 1
ATOM 1376 N N . TYR B 1 87 ? -1.968 17.155 0.371 1.00 10.02 87 TYR B N 1
ATOM 1377 C CA . TYR B 1 87 ? -1.486 15.809 0.759 1.00 8.78 87 TYR B CA 1
ATOM 1378 C C . TYR B 1 87 ? -0.346 15.890 1.715 1.00 9.39 87 TYR B C 1
ATOM 1379 O O . TYR B 1 87 ? 0.370 16.858 1.796 1.00 8.38 87 TYR B O 1
ATOM 1388 N N . ALA B 1 88 ? -0.209 14.831 2.506 1.00 7.88 88 ALA B N 1
ATOM 1389 C CA . ALA B 1 88 ? 0.980 14.624 3.334 1.00 7.17 88 ALA B CA 1
ATOM 1390 C C . ALA B 1 88 ? 1.698 13.406 2.792 1.00 6.68 88 ALA B C 1
ATOM 1391 O O . ALA B 1 88 ? 1.095 12.414 2.421 1.00 7.59 88 ALA B O 1
ATOM 1393 N N . LEU B 1 89 ? 3.004 13.555 2.736 1.00 6.69 89 LEU B N 1
ATOM 1394 C CA . LEU B 1 89 ? 3.948 12.546 2.254 1.00 6.80 89 LEU B CA 1
ATOM 1395 C C . LEU B 1 89 ? 4.929 12.227 3.356 1.00 6.92 89 LEU B C 1
ATOM 1396 O O . LEU B 1 89 ? 5.601 13.089 3.906 1.00 6.24 89 LEU B O 1
ATOM 1401 N N . TYR B 1 90 ? 5.060 10.913 3.648 1.00 6.11 90 TYR B N 1
ATOM 1402 C CA . TYR B 1 90 ? 5.988 10.417 4.615 1.00 6.34 90 TYR B CA 1
ATOM 1403 C C . TYR B 1 90 ? 6.908 9.398 3.969 1.00 6.62 90 TYR B C 1
ATOM 1404 O O . TYR B 1 90 ? 6.437 8.452 3.409 1.00 6.12 90 TYR B O 1
ATOM 1413 N N . PHE B 1 91 ? 8.223 9.622 4.096 1.00 6.24 91 PHE B N 1
ATOM 1414 C CA . PHE B 1 91 ? 9.235 8.743 3.608 1.00 7.14 91 PHE B CA 1
ATOM 1415 C C . PHE B 1 91 ? 9.622 7.763 4.704 1.00 6.43 91 PHE B C 1
ATOM 1416 O O . PHE B 1 91 ? 10.063 8.158 5.757 1.00 6.55 91 PHE B O 1
ATOM 1424 N N . ILE B 1 92 ? 9.575 6.486 4.386 1.00 6.44 92 ILE B N 1
ATOM 1425 C CA . ILE B 1 92 ? 9.915 5.430 5.294 1.00 7.82 92 ILE B CA 1
ATOM 1426 C C . ILE B 1 92 ? 11.173 4.696 4.773 1.00 8.13 92 ILE B C 1
ATOM 1427 O O . ILE B 1 92 ? 11.107 3.784 3.953 1.00 9.17 92 ILE B O 1
ATOM 1432 N N . LEU B 1 93 ? 12.306 5.088 5.292 1.00 8.87 93 LEU B N 1
ATOM 1433 C CA . LEU B 1 93 ? 13.593 4.544 4.842 1.00 10.49 93 LEU B CA 1
ATOM 1434 C C . LEU B 1 93 ? 13.957 3.364 5.738 1.00 10.23 93 LEU B C 1
ATOM 1435 O O . LEU B 1 93 ? 13.543 3.333 6.918 1.00 11.47 93 LEU B O 1
ATOM 1440 N N . PRO B 1 94 ? 14.650 2.367 5.211 1.00 10.70 94 PRO B N 1
ATOM 1441 C CA . PRO B 1 94 ? 15.283 1.393 6.137 1.00 12.00 94 PRO B CA 1
ATOM 1442 C C . PRO B 1 94 ? 16.177 2.101 7.163 1.00 12.87 94 PRO B C 1
ATOM 1443 O O . PRO B 1 94 ? 16.693 3.166 6.892 1.00 10.93 94 PRO B O 1
ATOM 1447 N N . GLU B 1 95 ? 16.344 1.438 8.298 1.00 14.20 95 GLU B N 1
ATOM 1448 C CA . GLU B 1 95 ? 17.088 2.009 9.392 1.00 14.98 95 GLU B CA 1
ATOM 1449 C C . GLU B 1 95 ? 18.460 2.547 8.895 1.00 13.40 95 GLU B C 1
ATOM 1450 O O . GLU B 1 95 ? 19.207 1.964 8.074 1.00 13.04 95 GLU B O 1
ATOM 1456 N N . ASN B 1 96 ? 18.714 3.768 9.343 1.00 11.88 96 ASN B N 1
ATOM 1457 C CA . ASN B 1 96 ? 19.877 4.494 8.917 1.00 11.48 96 ASN B CA 1
ATOM 1458 C C . ASN B 1 96 ? 20.300 5.543 9.957 1.00 11.06 96 ASN B C 1
ATOM 1459 O O . ASN B 1 96 ? 19.528 5.878 10.897 1.00 11.56 96 ASN B O 1
ATOM 1464 N N . LYS B 1 97 ? 21.526 6.038 9.782 1.00 11.30 97 LYS B N 1
ATOM 1465 C CA . LYS B 1 97 ? 22.123 6.926 10.784 1.00 11.47 97 LYS B CA 1
ATOM 1466 C C . LYS B 1 97 ? 21.838 8.364 10.646 1.00 11.88 97 LYS B C 1
ATOM 1467 O O . LYS B 1 97 ? 22.301 9.129 11.455 1.00 12.18 97 LYS B O 1
ATOM 1473 N N . LYS B 1 98 ? 21.084 8.778 9.635 1.00 12.35 98 LYS B N 1
ATOM 1474 C CA . LYS B 1 98 ? 20.859 10.230 9.387 1.00 12.27 98 LYS B CA 1
ATOM 1475 C C . LYS B 1 98 ? 19.773 10.831 10.238 1.00 10.92 98 LYS B C 1
ATOM 1476 O O . LYS B 1 98 ? 18.733 10.161 10.610 1.00 10.74 98 LYS B O 1
ATOM 1482 N N . THR B 1 99 ? 19.888 12.130 10.517 1.00 11.02 99 THR B N 1
ATOM 1483 C CA . THR B 1 99 ? 18.817 12.873 11.133 1.00 10.87 99 THR B CA 1
ATOM 1484 C C . THR B 1 99 ? 17.927 13.338 9.950 1.00 12.30 99 THR B C 1
ATOM 1485 O O . THR B 1 99 ? 18.388 14.127 9.136 1.00 14.15 99 THR B O 1
ATOM 1489 N N . GLU B 1 100 ? 16.776 12.745 9.834 1.00 13.73 100 GLU B N 1
ATOM 1490 C CA . GLU B 1 100 ? 16.022 12.814 8.560 1.00 12.21 100 GLU B CA 1
ATOM 1491 C C . GLU B 1 100 ? 14.956 13.914 8.537 1.00 11.31 100 GLU B C 1
ATOM 1492 O O . GLU B 1 100 ? 14.264 14.076 9.469 1.00 10.66 100 GLU B O 1
ATOM 1498 N N . ASN B 1 101 ? 14.746 14.540 7.375 1.00 12.01 101 ASN B N 1
ATOM 1499 C CA . ASN B 1 101 ? 13.584 15.343 7.126 1.00 11.86 101 ASN B CA 1
ATOM 1500 C C . ASN B 1 101 ? 12.727 14.443 6.244 1.00 10.72 101 ASN B C 1
ATOM 1501 O O . ASN B 1 101 ? 12.939 14.314 5.022 1.00 9.87 101 ASN B O 1
ATOM 1506 N N . TRP B 1 102 ? 11.778 13.773 6.883 1.00 9.19 102 TRP B N 1
ATOM 1507 C CA . TRP B 1 102 ? 11.095 12.696 6.224 1.00 8.15 102 TRP B CA 1
ATOM 1508 C C . TRP B 1 102 ? 9.651 12.927 5.947 1.00 7.51 102 TRP B C 1
ATOM 1509 O O . TRP B 1 102 ? 8.974 12.097 5.313 1.00 8.40 102 TRP B O 1
ATOM 1520 N N . LYS B 1 103 ? 9.061 13.961 6.466 1.00 8.11 103 LYS B N 1
ATOM 1521 C CA . LYS B 1 103 ? 7.649 14.251 6.283 1.00 8.56 103 LYS B CA 1
ATOM 1522 C C . LYS B 1 103 ? 7.395 15.634 5.624 1.00 7.37 103 LYS B C 1
ATOM 1523 O O . LYS B 1 103 ? 8.057 16.622 6.015 1.00 8.45 103 LYS B O 1
ATOM 1529 N N . TYR B 1 104 ? 6.447 15.670 4.659 1.00 6.48 104 TYR B N 1
ATOM 1530 C CA . TYR B 1 104 ? 6.233 16.861 3.856 1.00 6.96 104 TYR B CA 1
ATOM 1531 C C . TYR B 1 104 ? 4.754 17.025 3.596 1.00 7.73 104 TYR B C 1
ATOM 1532 O O . TYR B 1 104 ? 4.043 16.078 3.325 1.00 8.77 104 TYR B O 1
ATOM 1541 N N . LEU B 1 105 ? 4.304 18.303 3.633 1.00 7.32 105 LEU B N 1
ATOM 1542 C CA . LEU B 1 105 ? 2.993 18.723 3.095 1.00 8.33 105 LEU B CA 1
ATOM 1543 C C . LEU B 1 105 ? 3.232 19.198 1.667 1.00 9.57 105 LEU B C 1
ATOM 1544 O O . LEU B 1 105 ? 4.136 20.049 1.374 1.00 10.80 105 LEU B O 1
ATOM 1549 N N . ILE B 1 106 ? 2.447 18.577 0.784 1.00 8.58 106 ILE B N 1
ATOM 1550 C CA . ILE B 1 106 ? 2.534 18.905 -0.653 1.00 8.11 106 ILE B CA 1
ATOM 1551 C C . ILE B 1 106 ? 1.169 19.136 -1.255 1.00 8.97 106 ILE B C 1
ATOM 1552 O O . ILE B 1 106 ? 0.140 18.724 -0.745 1.00 9.32 106 ILE B O 1
ATOM 1557 N N . SER B 1 107 ? 1.209 19.957 -2.325 1.00 9.53 107 SER B N 1
ATOM 1558 C CA A SER B 1 107 ? 0.012 20.326 -3.096 0.50 9.61 107 SER B CA 1
ATOM 1559 C CA B SER B 1 107 ? -0.027 20.275 -3.061 0.50 10.54 107 SER B CA 1
ATOM 1560 C C . SER B 1 107 ? -0.105 19.547 -4.408 1.00 9.81 107 SER B C 1
ATOM 1561 O O . SER B 1 107 ? 0.884 19.316 -5.078 1.00 9.52 107 SER B O 1
ATOM 1566 N N . SER B 1 108 ? -1.316 19.170 -4.785 1.00 10.49 108 SER B N 1
ATOM 1567 C CA . SER B 1 108 ? -1.544 18.479 -6.004 1.00 11.70 108 SER B CA 1
ATOM 1568 C C . SER B 1 108 ? -1.400 19.376 -7.270 1.00 10.52 108 SER B C 1
ATOM 1569 O O . SER B 1 108 ? -1.267 18.829 -8.357 1.00 12.33 108 SER B O 1
ATOM 1572 N N . ASP B 1 109 ? -1.470 20.685 -7.085 1.00 11.29 109 ASP B N 1
ATOM 1573 C CA . ASP B 1 109 ? -1.349 21.577 -8.221 1.00 12.30 109 ASP B CA 1
ATOM 1574 C C . ASP B 1 109 ? 0.061 22.097 -8.368 1.00 12.16 109 ASP B C 1
ATOM 1575 O O . ASP B 1 109 ? 0.346 23.287 -8.553 1.00 13.01 109 ASP B O 1
ATOM 1580 N N . SER B 1 110 ? 0.988 21.175 -8.273 1.00 12.43 110 SER B N 1
ATOM 1581 C CA A SER B 1 110 ? 2.436 21.475 -8.364 0.50 12.17 110 SER B CA 1
ATOM 1582 C CA B SER B 1 110 ? 2.420 21.471 -8.461 0.50 12.20 110 SER B CA 1
ATOM 1583 C C . SER B 1 110 ? 3.162 20.219 -8.834 1.00 11.31 110 SER B C 1
ATOM 1584 O O . SER B 1 110 ? 2.605 19.107 -8.781 1.00 10.09 110 SER B O 1
ATOM 1589 N N . VAL B 1 111 ? 4.434 20.387 -9.186 1.00 10.60 111 VAL B N 1
ATOM 1590 C CA . VAL B 1 111 ? 5.347 19.325 -9.570 1.00 11.61 111 VAL B CA 1
ATOM 1591 C C . VAL B 1 111 ? 6.232 19.090 -8.357 1.00 11.32 111 VAL B C 1
ATOM 1592 O O . VAL B 1 111 ? 7.076 19.889 -8.041 1.00 14.36 111 VAL B O 1
ATOM 1596 N N . ASN B 1 112 ? 5.927 18.035 -7.616 1.00 9.79 112 ASN B N 1
ATOM 1597 C CA . ASN B 1 112 ? 6.623 17.730 -6.404 1.00 10.05 112 ASN B CA 1
ATOM 1598 C C . ASN B 1 112 ? 7.718 16.757 -6.708 1.00 9.93 112 ASN B C 1
ATOM 1599 O O . ASN B 1 112 ? 7.425 15.618 -7.073 1.00 11.50 112 ASN B O 1
ATOM 1604 N N . GLU B 1 113 ? 8.965 17.191 -6.577 1.00 11.05 113 GLU B N 1
ATOM 1605 C CA . GLU B 1 113 ? 10.125 16.402 -7.020 1.00 11.94 113 GLU B CA 1
ATOM 1606 C C . GLU B 1 113 ? 11.029 16.171 -5.817 1.00 10.35 113 GLU B C 1
ATOM 1607 O O . GLU B 1 113 ? 11.333 17.105 -5.102 1.00 12.32 113 GLU B O 1
ATOM 1613 N N . PHE B 1 114 ? 11.330 14.917 -5.503 1.00 9.07 114 PHE B N 1
ATOM 1614 C CA . PHE B 1 114 ? 12.245 14.573 -4.391 1.00 9.30 114 PHE B CA 1
ATOM 1615 C C . PHE B 1 114 ? 13.338 13.615 -4.858 1.00 9.92 114 PHE B C 1
ATOM 1616 O O . PHE B 1 114 ? 13.114 12.776 -5.750 1.00 10.84 114 PHE B O 1
ATOM 1624 N N . THR B 1 115 ? 14.494 13.678 -4.182 1.00 9.97 115 THR B N 1
ATOM 1625 C CA . THR B 1 115 ? 15.516 12.749 -4.359 1.00 11.47 115 THR B CA 1
ATOM 1626 C C . THR B 1 115 ? 15.877 12.113 -2.991 1.00 10.95 115 THR B C 1
ATOM 1627 O O . THR B 1 115 ? 16.022 12.857 -2.001 1.00 11.10 115 THR B O 1
ATOM 1631 N N . ILE B 1 116 ? 15.919 10.789 -2.942 1.00 10.8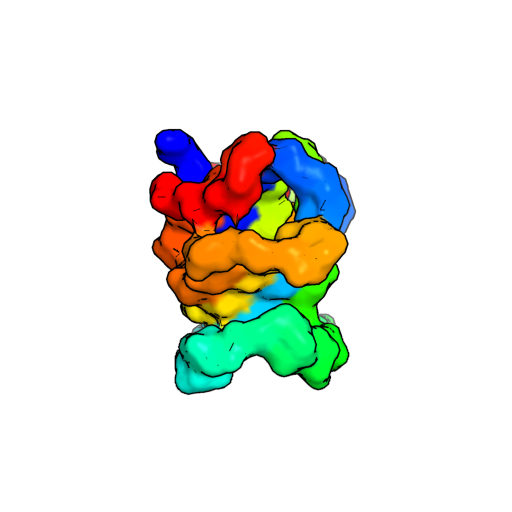1 116 ILE B N 1
ATOM 1632 C CA . ILE B 1 116 ? 16.496 10.072 -1.793 1.00 9.79 116 ILE B CA 1
ATOM 1633 C C . ILE B 1 116 ? 17.907 9.708 -2.233 1.00 9.81 116 ILE B C 1
ATOM 1634 O O . ILE B 1 116 ? 18.088 8.916 -3.119 1.00 10.22 116 ILE B O 1
ATOM 1639 N N . LYS B 1 117 ? 18.863 10.281 -1.545 1.00 12.42 117 LYS B N 1
ATOM 1640 C CA . LYS B 1 117 ? 20.236 10.094 -1.865 1.00 13.97 117 LYS B CA 1
ATOM 1641 C C . LYS B 1 117 ? 20.806 8.821 -1.288 1.00 14.04 117 LYS B C 1
ATOM 1642 O O . LYS B 1 117 ? 20.220 8.172 -0.427 1.00 12.04 117 LYS B O 1
ATOM 1648 N N . ASN B 1 118 ? 22.030 8.472 -1.760 1.00 16.85 118 ASN B N 1
ATOM 1649 C CA . ASN B 1 118 ? 22.613 7.230 -1.351 1.00 17.31 118 ASN B CA 1
ATOM 1650 C C . ASN B 1 118 ? 22.975 7.114 0.128 1.00 15.59 118 ASN B C 1
ATOM 1651 O O . ASN B 1 118 ? 23.202 5.982 0.584 1.00 15.64 118 ASN B O 1
ATOM 1656 N N . ASP B 1 119 ? 22.971 8.249 0.856 1.00 13.72 119 ASP B N 1
ATOM 1657 C CA . ASP B 1 119 ? 23.194 8.220 2.279 1.00 15.03 119 ASP B CA 1
ATOM 1658 C C . ASP B 1 119 ? 21.899 8.300 3.093 1.00 13.46 119 ASP B C 1
ATOM 1659 O O . ASP B 1 119 ? 21.947 8.497 4.293 1.00 14.52 119 ASP B O 1
ATOM 1664 N N . SER B 1 120 ? 20.763 8.081 2.446 1.00 11.90 120 SER B N 1
ATOM 1665 C CA . SER B 1 120 ? 19.482 8.095 3.068 1.00 11.91 120 SER B CA 1
ATOM 1666 C C . SER B 1 120 ? 18.987 9.490 3.374 1.00 14.81 120 SER B C 1
ATOM 1667 O O . SER B 1 120 ? 17.920 9.658 3.935 1.00 19.74 120 SER B O 1
ATOM 1670 N N . SER B 1 121 ? 19.665 10.487 2.908 1.00 13.54 121 SER B N 1
ATOM 1671 C CA . SER B 1 121 ? 19.048 11.787 3.026 1.00 13.68 121 SER B CA 1
ATOM 1672 C C . SER B 1 121 ? 18.012 12.087 1.933 1.00 13.41 121 SER B C 1
ATOM 1673 O O . SER B 1 121 ? 18.061 11.566 0.850 1.00 12.42 121 SER B O 1
ATOM 1676 N N . ILE B 1 122 ? 17.084 12.957 2.271 1.00 12.48 122 ILE B N 1
ATOM 1677 C CA . ILE B 1 122 ? 15.968 13.279 1.364 1.00 11.95 122 ILE B CA 1
ATOM 1678 C C . ILE B 1 122 ? 16.013 14.765 1.088 1.00 14.18 122 ILE B C 1
ATOM 1679 O O . ILE B 1 122 ? 16.147 15.527 2.039 1.00 15.44 122 ILE B O 1
ATOM 1684 N N . GLU B 1 123 ? 15.834 15.128 -0.167 1.00 14.20 123 GLU B N 1
ATOM 1685 C CA . GLU B 1 123 ? 15.892 16.538 -0.653 1.00 16.30 123 GLU B CA 1
ATOM 1686 C C . GLU B 1 123 ? 14.616 16.742 -1.490 1.00 15.62 123 GLU B C 1
ATOM 1687 O O . GLU B 1 123 ? 14.279 15.912 -2.331 1.00 14.99 123 GLU B O 1
ATOM 1689 N N . LYS B 1 124 ? 13.873 17.817 -1.255 1.00 15.54 124 LYS B N 1
ATOM 1690 C CA . LYS B 1 124 ? 12.858 18.287 -2.219 1.00 14.79 124 LYS B CA 1
ATOM 1691 C C . LYS B 1 124 ? 13.539 19.229 -3.241 1.00 16.84 124 LYS B C 1
ATOM 1692 O O . LYS B 1 124 ? 14.149 20.208 -2.849 1.00 17.94 124 LYS B O 1
ATOM 1698 N N . ASP B 1 125 ? 13.333 18.922 -4.506 1.00 18.88 125 ASP B N 1
ATOM 1699 C CA . ASP B 1 125 ? 14.239 19.070 -5.737 1.00 28.37 125 ASP B CA 1
ATOM 1700 C C . ASP B 1 125 ? 15.744 18.639 -5.656 1.00 32.61 125 ASP B C 1
ATOM 1701 O O . ASP B 1 125 ? 15.962 17.432 -5.601 1.00 38.74 125 ASP B O 1
#

Secondary structure (DSSP, 8-state):
----SEEEEEE-STT-EEEEEES--HHHHHH--HHHHHTTTTSTTEEEEEPPSEEEEE---TT--EEEEEEE-STT---SS-EEEEETTSEEEEEE-TTS-EEE-/--SEEEEEE-STT-EEEEEES--HHHHHH--HHHHHTTTTSTTEEEEEPPSEEEEE---TTS-EEEEEEEPPS-SS----EEEEESSSEEEEEE-TTS-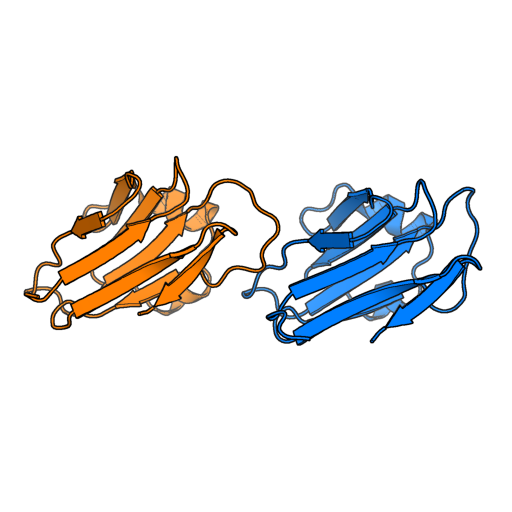EEE-

Organism: Francisella tularensis subsp. novicida (strain ATCC 15482 / CCUG 33449 / U112) (NCBI:txid401614)

Sequence (208 aa):
GSHMDGLYINNNIPKTKIVLESKPDKNIFYSDNYQSISQRIYDDNVKVLNLKTGKNEFPLDKDIKDYALYFILPENKKTENWKYLISSDSVNEFTIKNDSSIEKDHMDGLYINNNIPKTKIVLESKPDKNIFYSDNYQSISQRIYDDNVKVLNLKTGKNEFPLDKDIKDYALYFILPENKKTENWKYLISSSDSSVNEFTIKNDSSIEKD

Nearest PDB structures (foldseek):
  5amt-assembly1_A  TM=1.010E+00  e=1.298E-19  Francisella tularensis subsp. novicida
  5amu-assembly1_A  TM=9.910E-01  e=1.280E-16  Francisella tularensis subsp. novicida
  5amu-assembly2_B  TM=9.993E-01  e=1.322E-15  Francisella tularensis subsp. novicida
  7u08-assembly1_A  TM=4.652E-01  e=4.191E+00  Homo sapiens
  7yq5-assembly1_E  TM=3.435E-01  e=4.684E+00  Homo sapiens

Radius of gyration: 20.11 Å; Cα contacts (8 Å, |Δi|>4): 441; chains: 2; bounding box: 54×23×55 Å

InterPro domains:
  IPR054378 Type VI lipoprotein IgE-like, C-terminal domain [PF22361] (39-118)